Protein 7V8F (pdb70)

Structure (mmCIF, N/CA/C/O backbone):
data_7V8F
#
_entry.id   7V8F
#
_cell.length_a   30.097
_cell.length_b   108.412
_cell.length_c   37.156
_cell.angle_alpha   90.000
_cell.angle_beta   106.328
_cell.angle_gamma   90.000
#
_symmetry.space_group_name_H-M   'P 1 21 1'
#
loop_
_entity.id
_entity.type
_entity.pdbx_description
1 polymer 'E3 ubiquitin-protein ligase RNF31'
2 polymer 'Ubiquitin-conjugating enzyme E2 L3'
3 non-polymer 'ZINC ION'
4 water water
#
loop_
_atom_site.group_PDB
_atom_site.id
_atom_site.type_symbol
_atom_site.label_atom_id
_atom_site.label_alt_id
_atom_site.label_comp_id
_atom_site.label_asym_id
_atom_site.label_entity_id
_atom_site.label_seq_id
_atom_site.pdbx_PDB_ins_code
_atom_site.Cartn_x
_atom_site.Cartn_y
_atom_site.Cartn_z
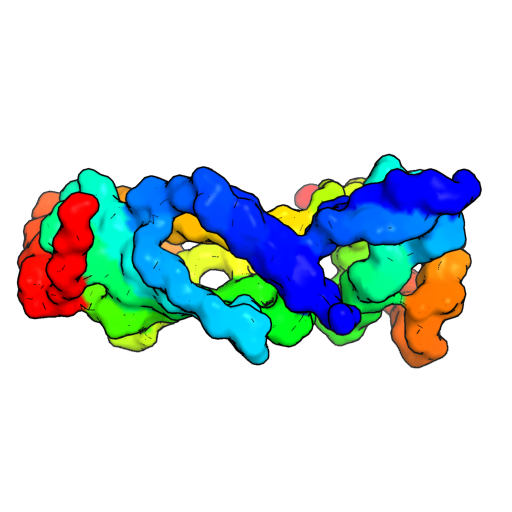_atom_site.occupancy
_atom_site.B_iso_or_equiv
_atom_site.auth_seq_id
_atom_site.auth_comp_id
_atom_site.auth_asym_id
_atom_site.auth_atom_id
_atom_site.pdbx_PDB_model_num
ATOM 1 N N . GLY A 1 3 ? 14.33263 54.12184 17.57173 1.000 43.15051 693 GLY B N 1
ATOM 2 C CA . GLY A 1 3 ? 15.36573 54.01284 18.58359 1.000 44.28247 693 GLY B CA 1
ATOM 3 C C . GLY A 1 3 ? 15.41622 52.66366 19.28592 1.000 35.10251 693 GLY B C 1
ATOM 4 O O . GLY A 1 3 ? 15.75185 51.65605 18.69145 1.000 35.87065 693 GLY B O 1
ATOM 5 N N . SER A 1 4 ? 15.08793 52.64501 20.57171 1.000 31.34058 694 SER B N 1
ATOM 6 C CA . SER A 1 4 ? 15.26494 51.44824 21.37671 1.000 32.99069 694 SER B CA 1
ATOM 7 C C . SER A 1 4 ? 13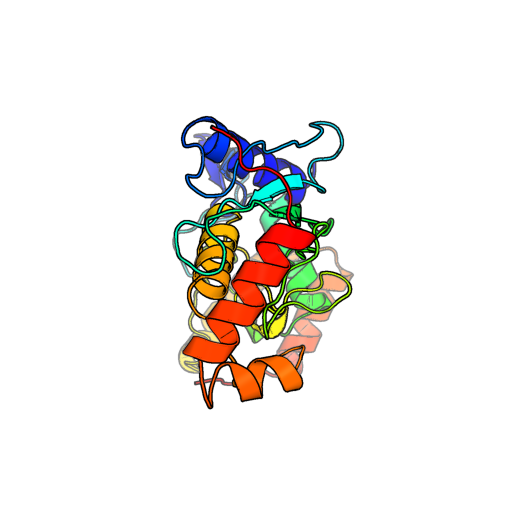.97952 50.66096 21.59444 1.000 32.15123 694 SER B C 1
ATOM 8 O O . SER A 1 4 ? 14.00466 49.66094 22.32650 1.000 27.44126 694 SER B O 1
ATOM 11 N N . GLU A 1 5 ? 12.86713 51.06155 20.97581 1.000 29.08683 695 GLU B N 1
ATOM 12 C CA . GLU A 1 5 ? 11.64579 50.27573 21.09793 1.000 27.76956 695 GLU B CA 1
ATOM 13 C C . GLU A 1 5 ? 11.82247 48.93629 20.38967 1.000 28.47252 695 GLU B C 1
ATOM 14 O O . GLU A 1 5 ? 12.50486 48.83593 19.37082 1.000 28.67935 695 GLU B O 1
ATOM 20 N N . PHE A 1 6 ? 11.20662 47.89980 20.94345 1.000 26.20562 696 PHE B N 1
ATOM 21 C CA . PHE A 1 6 ? 11.46253 46.55332 20.43902 1.000 24.43690 696 PHE B CA 1
ATOM 22 C C . PHE A 1 6 ? 10.68063 46.25937 19.16326 1.000 24.83814 696 PHE B C 1
ATOM 23 O O . PHE A 1 6 ? 9.55951 46.74429 18.96561 1.000 27.85421 696 PHE B O 1
ATOM 31 N N . GLN A 1 7 ? 11.28770 45.43275 18.30011 1.000 23.84128 697 GLN B N 1
ATOM 32 C CA . GLN A 1 7 ? 10.69816 45.04059 17.02379 1.000 22.94973 697 GLN B CA 1
ATOM 33 C C . GLN A 1 7 ? 10.92010 43.55248 16.76904 1.000 20.02405 697 GLN B C 1
ATOM 34 O O . GLN A 1 7 ? 12.04696 43.06335 16.88668 1.000 23.03351 697 GLN B O 1
ATOM 37 N N . GLU A 1 8 ? 9.84306 42.85534 16.37622 1.000 22.12359 698 GLU B N 1
ATOM 38 C CA . GLU A 1 8 ? 9.90418 41.41662 16.12926 1.000 20.88275 698 GLU B CA 1
ATOM 39 C C . GLU A 1 8 ? 10.66437 41.13323 14.83740 1.000 21.34852 698 GLU B C 1
ATOM 40 O O . GLU A 1 8 ? 10.43778 41.79521 13.81976 1.000 24.46287 698 GLU B O 1
ATOM 46 N N . CYS A 1 9 ? 11.59519 40.18554 14.89789 1.000 19.39439 699 CYS B N 1
ATOM 47 C CA . CYS A 1 9 ? 12.26138 39.70072 13.68896 1.000 18.81822 699 CYS B CA 1
ATOM 48 C C . CYS A 1 9 ? 11.27425 38.95156 12.79887 1.000 19.50984 699 CYS B C 1
ATOM 49 O O . CYS A 1 9 ? 10.58528 38.02970 13.25469 1.000 20.43422 699 CYS B O 1
ATOM 52 N N . ALA A 1 10 ? 11.23026 39.32745 11.51178 1.000 19.30038 700 ALA B N 1
ATOM 53 C CA . ALA A 1 10 ? 10.29825 38.72833 10.56689 1.000 18.65532 700 ALA B CA 1
ATOM 54 C C . ALA A 1 10 ? 10.62589 37.27338 10.27146 1.000 19.35099 700 ALA B C 1
ATOM 55 O O . ALA A 1 10 ? 9.74243 36.53001 9.82463 1.000 21.47757 700 ALA B O 1
ATOM 57 N N . VAL A 1 11 ? 11.85360 36.84958 10.53603 1.000 18.03711 701 VAL B N 1
ATOM 58 C CA . VAL A 1 11 ? 12.26021 35.46970 10.29696 1.000 18.58504 701 VAL B CA 1
ATOM 59 C C . VAL A 1 11 ? 11.99486 34.58025 11.50480 1.000 21.76885 701 VAL B C 1
ATOM 60 O O . VAL A 1 11 ? 11.29123 33.56679 11.40126 1.000 19.15226 701 VAL B O 1
ATOM 64 N N . CYS A 1 12 ? 12.58611 34.92154 12.65675 1.000 20.63197 702 CYS B N 1
ATOM 65 C CA . CYS A 1 12 ? 12.58479 33.98954 13.78051 1.000 18.16582 702 CYS B CA 1
ATOM 66 C C . CYS A 1 12 ? 11.52222 34.29873 14.82643 1.000 20.10562 702 CYS B C 1
ATOM 67 O O . CYS A 1 12 ? 11.26783 33.45672 15.688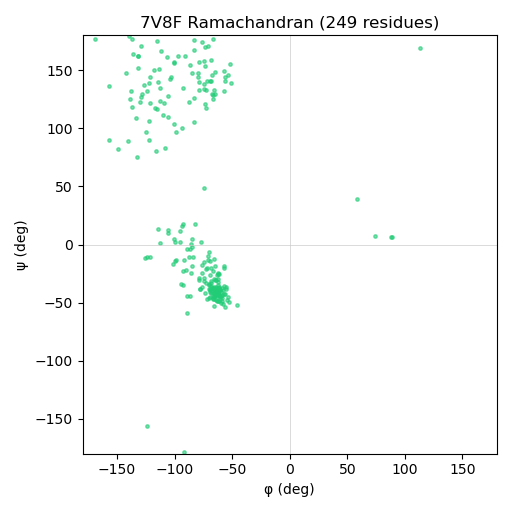35 1.000 23.10322 702 CYS B O 1
ATOM 70 N N . GLY A 1 13 ? 10.92262 35.47620 14.78988 1.000 19.11665 703 GLY B N 1
ATOM 71 C CA . GLY A 1 13 ? 9.82808 35.77150 15.69637 1.000 18.83074 703 GLY B CA 1
ATOM 72 C C . GLY A 1 13 ? 10.24522 36.33209 17.04058 1.000 20.94186 703 GLY B C 1
ATOM 73 O O . GLY A 1 13 ? 9.39169 36.45909 17.92547 1.000 26.87495 703 GLY B O 1
ATOM 74 N N . TRP A 1 14 ? 11.52570 36.63308 17.23149 1.000 21.36943 704 TRP B N 1
ATOM 75 C CA . TRP A 1 14 ? 12.02989 37.19422 18.47985 1.000 22.65636 704 TRP B CA 1
ATOM 76 C C . TRP A 1 14 ? 12.26624 38.68523 18.29875 1.000 21.93394 704 TRP B C 1
ATOM 77 O O . TRP A 1 14 ? 12.69734 39.12027 17.23065 1.000 22.54225 704 TRP B O 1
ATOM 88 N N . ALA A 1 15 ? 11.99976 39.46488 19.34994 1.000 20.02968 705 ALA B N 1
ATOM 89 C CA . ALA A 1 15 ? 12.07549 40.91710 19.26706 1.000 19.10476 705 ALA B CA 1
ATOM 90 C C . ALA A 1 15 ? 13.34433 41.42427 19.93439 1.000 28.56787 705 ALA B C 1
ATOM 91 O O . ALA A 1 15 ? 13.78356 40.89954 20.96716 1.000 23.10539 705 ALA B O 1
ATOM 93 N N . LEU A 1 16 ? 13.92792 42.44883 19.32657 1.000 22.24266 706 LEU B N 1
ATOM 94 C CA . LEU A 1 16 ? 15.10483 43.13679 19.82036 1.000 21.09796 706 LEU B CA 1
ATOM 95 C C . LEU A 1 16 ? 14.86541 44.62633 19.66706 1.000 27.01997 706 LEU B C 1
ATOM 96 O O . LEU A 1 16 ? 13.95696 45.04019 18.93715 1.000 25.11475 706 LEU B O 1
ATOM 101 N N . PRO A 1 17 ? 15.65435 45.45869 20.34917 1.000 28.01364 707 PRO B N 1
ATOM 102 C CA . PRO A 1 17 ? 15.55104 46.90351 20.11562 1.000 29.15701 707 PRO B CA 1
ATOM 103 C C . PRO A 1 17 ? 15.75722 47.22119 18.64553 1.000 26.24268 707 PRO B C 1
ATOM 104 O O . PRO A 1 17 ? 16.62390 46.65441 17.97808 1.000 27.03382 707 PRO B O 1
ATOM 108 N N . HIS A 1 18 ? 14.96753 48.17614 18.16331 1.000 28.65600 708 HIS B N 1
ATOM 109 C CA . HIS A 1 18 ? 14.91994 48.42266 16.73416 1.000 31.87861 708 HIS B CA 1
ATOM 110 C C . HIS A 1 18 ? 16.26939 48.90233 16.22855 1.000 30.16235 708 HIS B C 1
ATOM 111 O O . HIS A 1 18 ? 16.64242 48.61054 15.08409 1.000 32.02908 708 HIS B O 1
ATOM 118 N N . ASN A 1 19 ? 17.03729 49.60235 17.07431 1.000 28.59265 709 ASN B N 1
ATOM 119 C CA . ASN A 1 19 ? 18.35825 50.06873 16.68098 1.000 29.60198 709 ASN B CA 1
ATOM 120 C C . ASN A 1 19 ? 19.40901 48.97573 16.69672 1.000 37.18882 709 ASN B C 1
ATOM 121 O O . ASN A 1 19 ? 20.56970 49.26357 16.41377 1.000 39.29426 709 ASN B O 1
ATOM 126 N N . ARG A 1 20 ? 19.03232 47.73263 17.00411 1.000 31.17678 710 ARG B N 1
ATOM 127 C CA . ARG A 1 20 ? 19.89349 46.59046 16.76152 1.000 37.49282 710 ARG B CA 1
ATOM 128 C C . ARG A 1 20 ? 19.49534 45.81930 15.51162 1.000 36.40945 710 ARG B C 1
ATOM 129 O O . ARG A 1 20 ? 20.30924 45.05888 14.98134 1.000 43.31240 710 ARG B O 1
ATOM 131 N N . MET A 1 21 ? 18.28369 46.02454 15.01446 1.000 31.70805 711 MET B N 1
ATOM 132 C CA . MET A 1 21 ? 17.75528 45.25499 13.90414 1.000 30.65408 711 MET B CA 1
ATOM 133 C C . MET A 1 21 ? 18.21438 45.79923 12.55888 1.000 35.24547 711 MET B C 1
ATOM 134 O O . MET A 1 21 ? 18.75030 46.90467 12.43965 1.000 37.99269 711 MET B O 1
ATOM 139 N N . GLN A 1 22 ? 17.97345 44.98860 11.53543 1.000 27.72828 712 GLN B N 1
ATOM 140 C CA . GLN A 1 22 ? 18.31410 45.27595 10.14965 1.000 33.28906 712 GLN B CA 1
ATOM 141 C C . GLN A 1 22 ? 17.01819 45.51533 9.38618 1.000 32.82786 712 GLN B C 1
ATOM 142 O O . GLN A 1 22 ? 16.22228 44.58996 9.18910 1.000 31.74467 712 GLN B O 1
ATOM 148 N N . ALA A 1 23 ? 16.78769 46.74468 8.96060 1.000 35.17174 713 ALA B N 1
ATOM 149 C CA . ALA A 1 23 ? 15.65794 47.01401 8.08622 1.000 37.34140 713 ALA B CA 1
ATOM 150 C C . ALA A 1 23 ? 16.10452 46.79568 6.64478 1.000 36.82875 713 ALA B C 1
ATOM 151 O O . ALA A 1 23 ? 17.06870 47.41554 6.18548 1.000 40.34794 713 ALA B O 1
ATOM 153 N N . LEU A 1 24 ? 15.42768 45.90351 5.93747 1.000 33.00381 714 LEU B N 1
ATOM 154 C CA . LEU A 1 24 ? 15.74905 45.70262 4.53136 1.000 27.84007 714 LEU B CA 1
ATOM 155 C C . LEU A 1 24 ? 15.22721 46.88863 3.72750 1.000 41.13082 714 LEU B C 1
ATOM 156 O O . LEU A 1 24 ? 14.03298 47.18534 3.75971 1.000 37.53567 714 LEU B O 1
ATOM 158 N N . THR A 1 25 ? 16.11472 47.59207 3.02351 1.000 39.57651 715 THR B N 1
ATOM 159 C CA . THR A 1 25 ? 15.68869 48.82466 2.36589 1.000 41.50033 715 THR B CA 1
ATOM 160 C C . THR A 1 25 ? 14.61079 48.58035 1.30815 1.000 42.40906 715 THR B C 1
ATOM 161 O O . THR A 1 25 ? 13.77657 49.46374 1.06199 1.000 41.73298 715 THR B O 1
ATOM 165 N N . SER A 1 26 ? 14.55279 47.38017 0.73867 1.000 38.73403 716 SER B N 1
ATOM 166 C CA . SER A 1 26 ? 13.63856 47.08960 -0.35732 1.000 30.45510 716 SER B CA 1
ATOM 167 C C . SER A 1 26 ? 12.22478 46.68170 0.07495 1.000 38.93124 716 SER B C 1
ATOM 168 O O . SER A 1 26 ? 11.30918 46.72664 -0.75019 1.000 46.18304 716 SER B O 1
ATOM 171 N N . CYS A 1 27 ? 12.01274 46.26600 1.32291 1.000 32.20800 717 CYS B N 1
ATOM 172 C CA . CYS A 1 27 ? 10.69695 45.86401 1.81649 1.000 28.27795 717 CYS B CA 1
ATOM 173 C C . CYS A 1 27 ? 10.55604 46.41312 3.23173 1.000 23.52989 717 CYS B C 1
ATOM 174 O O . CYS A 1 27 ? 11.48362 47.01849 3.76682 1.000 27.68944 717 CYS B O 1
ATOM 177 N N . GLU A 1 28 ? 9.42348 46.17860 3.88366 1.000 26.41069 718 GLU B N 1
ATOM 178 C CA . GLU A 1 28 ? 9.29807 46.70491 5.23963 1.000 36.87856 718 GLU B CA 1
ATOM 179 C C . GLU A 1 28 ? 9.66737 45.69425 6.33401 1.000 39.98627 718 GLU B C 1
ATOM 180 O O . GLU A 1 28 ? 9.43263 45.97312 7.51399 1.000 37.80174 718 GLU B O 1
ATOM 186 N N . CYS A 1 29 ? 10.27933 44.55137 5.99048 1.000 27.32502 719 CYS B N 1
ATOM 187 C CA . CYS A 1 29 ? 10.60096 43.56327 7.01038 1.000 28.66732 719 CYS B CA 1
ATOM 188 C C . CYS A 1 29 ? 11.78750 43.99439 7.86951 1.000 29.03967 719 CYS B C 1
ATOM 189 O O . CYS A 1 29 ? 12.79859 44.48826 7.36665 1.000 27.03180 719 CYS B O 1
ATOM 192 N N . THR A 1 30 ? 11.67615 43.75969 9.17382 1.000 25.83428 720 THR B N 1
ATOM 193 C CA . THR A 1 30 ? 12.77651 43.96795 10.10672 1.000 28.17797 720 THR B CA 1
ATOM 194 C C . THR A 1 30 ? 13.34058 42.61554 10.50806 1.000 20.94535 720 THR B C 1
ATOM 195 O O . THR A 1 30 ? 12.58469 41.76023 10.97804 1.000 25.69571 720 THR B O 1
ATOM 199 N N . ILE A 1 31 ? 14.66380 42.45251 10.36862 1.000 22.07838 721 ILE B N 1
ATOM 200 C CA . ILE A 1 31 ? 15.35443 41.17604 10.57576 1.000 21.12625 721 ILE B CA 1
ATOM 201 C C . ILE A 1 31 ? 16.42898 41.32834 11.64224 1.000 24.69769 721 ILE B C 1
ATOM 202 O O . ILE A 1 31 ? 17.21566 42.27779 11.60831 1.000 23.58507 721 ILE B O 1
ATOM 207 N N . CYS A 1 32 ? 16.55371 40.33808 12.52833 1.000 19.36131 722 CYS B N 1
ATOM 208 C CA . CYS A 1 32 ? 17.57191 40.48496 13.55333 1.000 23.43715 722 CYS B CA 1
ATOM 209 C C . CYS A 1 32 ? 18.96219 40.24919 12.95305 1.000 23.11240 722 CYS B C 1
ATOM 210 O O . CYS A 1 32 ? 19.09734 39.61011 11.90521 1.000 20.28546 722 CYS B O 1
ATOM 213 N N . PRO A 1 33 ? 20.01955 40.76814 13.58970 1.000 25.25168 723 PRO B N 1
ATOM 214 C CA . PRO A 1 33 ? 21.34580 40.66881 12.95648 1.000 24.03530 723 PRO B CA 1
ATOM 215 C C . PRO A 1 33 ? 21.78245 39.24045 12.68679 1.000 23.02225 723 PRO B C 1
ATOM 216 O O . PRO A 1 33 ? 22.38955 38.96885 11.64016 1.000 24.73354 723 PRO B O 1
ATOM 220 N N . ASP A 1 34 ? 21.46814 38.30301 13.58691 1.000 24.78466 724 ASP B N 1
ATOM 221 C CA . ASP A 1 34 ? 21.89760 36.92395 13.38322 1.000 25.81089 724 ASP B CA 1
ATOM 222 C C . ASP A 1 34 ? 21.15538 36.28227 12.21625 1.000 23.04413 724 ASP B C 1
ATOM 223 O O . ASP A 1 34 ? 21.76710 35.62209 11.37025 1.000 22.32710 724 ASP B O 1
ATOM 228 N N . CYS A 1 35 ? 19.83480 36.47483 12.14685 1.000 21.39060 725 CYS B N 1
ATOM 229 C CA . CYS A 1 35 ? 19.07528 35.91973 11.02460 1.000 21.41103 725 CYS B CA 1
ATOM 230 C C . CYS A 1 35 ? 19.54827 36.52313 9.71167 1.000 19.24191 725 CYS B C 1
ATOM 231 O O . CYS A 1 35 ? 19.70824 35.81629 8.71097 1.000 21.26988 725 CYS B O 1
ATOM 234 N N . PHE A 1 36 ? 19.80482 37.83340 9.71245 1.000 19.44311 726 PHE B N 1
ATOM 235 C CA . PHE A 1 36 ? 20.30056 38.51200 8.52385 1.000 20.61368 726 PHE B CA 1
ATOM 236 C C . PHE A 1 36 ? 21.61070 37.90117 8.04788 1.000 21.66343 726 PHE B C 1
ATOM 237 O O . PHE A 1 36 ? 21.75815 37.54595 6.86761 1.000 21.13643 726 PHE B O 1
ATOM 245 N N . ARG A 1 37 ? 22.57207 37.76082 8.96032 1.000 20.80205 727 ARG B N 1
ATOM 246 C CA . ARG A 1 37 ? 23.88605 37.24744 8.57627 1.000 22.80608 727 ARG B CA 1
ATOM 247 C C . ARG A 1 37 ? 23.79629 35.80687 8.09255 1.000 20.60053 727 ARG B C 1
ATOM 248 O O . ARG A 1 37 ? 24.40259 35.44350 7.07618 1.000 22.85679 727 ARG B O 1
ATOM 256 N N . GLN A 1 38 ? 23.03054 34.96623 8.80158 1.000 19.81318 728 GLN B N 1
ATOM 257 C CA . GLN A 1 38 ? 22.91721 33.56947 8.38883 1.000 21.28328 728 GLN B CA 1
ATOM 258 C C . GLN A 1 38 ? 22.26387 33.43612 7.02051 1.000 19.36155 728 GLN B C 1
ATOM 259 O O . GLN A 1 38 ? 22.75303 32.69914 6.16349 1.000 20.85510 728 GLN B O 1
ATOM 265 N N . HIS A 1 39 ? 21.13028 34.11556 6.81507 1.000 19.40094 729 HIS B N 1
ATOM 266 C CA . HIS A 1 39 ? 20.42065 34.01108 5.54681 1.000 18.55516 729 HIS B CA 1
ATOM 267 C C . HIS A 1 39 ? 21.32790 34.37825 4.37814 1.000 19.16459 729 HIS B C 1
ATOM 268 O O . HIS A 1 39 ? 21.45088 33.62793 3.39993 1.000 18.45877 729 HIS B O 1
ATOM 275 N N . PHE A 1 40 ? 21.93816 35.56214 4.44251 1.000 20.04456 730 PHE B N 1
ATOM 276 C CA . PHE A 1 40 ? 22.67565 36.01574 3.27371 1.000 18.69698 730 PHE B CA 1
ATOM 277 C C . PHE A 1 40 ? 23.99349 35.26884 3.12001 1.000 20.73611 730 PHE B C 1
ATOM 278 O O . PHE A 1 40 ? 24.45596 35.07853 1.99211 1.000 21.31841 730 PHE B O 1
ATOM 286 N N . THR A 1 41 ? 24.58646 34.80457 4.21996 1.000 20.79902 731 THR B N 1
ATOM 287 C CA . THR A 1 41 ? 25.80031 33.99619 4.08881 1.000 20.57504 731 THR B CA 1
ATOM 288 C C . THR A 1 41 ? 25.49413 32.65932 3.42336 1.000 21.32799 731 THR B C 1
ATOM 289 O O . THR A 1 41 ? 26.18467 32.24666 2.48617 1.000 23.06487 731 THR B O 1
ATOM 293 N N . ILE A 1 42 ? 24.43267 31.97568 3.87312 1.000 19.99491 732 ILE B N 1
ATOM 294 C CA . ILE A 1 42 ? 24.06179 30.70164 3.27154 1.000 22.53858 732 ILE B CA 1
ATOM 295 C C . ILE A 1 42 ? 23.65478 30.87991 1.81686 1.000 22.64566 732 ILE B C 1
ATOM 296 O O . ILE A 1 42 ? 23.99556 30.05845 0.96563 1.000 26.23931 732 ILE B O 1
ATOM 301 N N . ALA A 1 43 ? 22.90579 31.94165 1.50072 1.000 21.32687 733 ALA B N 1
ATOM 302 C CA . ALA A 1 43 ? 22.55527 32.18072 0.10594 1.000 24.13043 733 ALA B CA 1
ATOM 303 C C . ALA A 1 43 ? 23.80835 32.34824 -0.74151 1.000 23.10528 733 ALA B C 1
ATOM 304 O O . ALA A 1 43 ? 23.88461 31.82748 -1.86380 1.000 26.07025 733 ALA B O 1
ATOM 306 N N . LEU A 1 44 ? 24.81228 33.06566 -0.21870 1.000 21.39298 734 LEU B N 1
ATOM 307 C CA . LEU A 1 44 ? 26.02020 33.29425 -1.01330 1.000 25.57702 734 LEU B CA 1
ATOM 308 C C . LEU A 1 44 ? 26.81227 32.01034 -1.18984 1.000 30.55928 734 LEU B C 1
ATOM 309 O O . LEU A 1 44 ? 27.34957 31.74709 -2.27109 1.000 31.44435 734 LEU B O 1
ATOM 314 N N . LYS A 1 45 ? 26.91286 31.21040 -0.14059 1.000 27.81492 735 LYS B N 1
ATOM 315 C CA . LYS A 1 45 ? 27.80262 30.06061 -0.19635 1.000 28.09563 735 LYS B CA 1
ATOM 316 C C . LYS A 1 45 ? 27.14471 28.84325 -0.80932 1.000 35.09848 735 LYS B C 1
ATOM 317 O O . LYS A 1 45 ? 27.84847 27.99336 -1.36656 1.000 34.64377 735 LYS B O 1
ATOM 323 N N . GLU A 1 46 ? 25.81811 28.75183 -0.76002 1.000 32.21627 736 GLU B N 1
ATOM 324 C CA . GLU A 1 46 ? 25.12739 27.55046 -1.19742 1.000 30.69346 736 GLU B CA 1
ATOM 325 C C . GLU A 1 46 ? 24.05095 27.78958 -2.23807 1.000 31.96646 736 GLU B C 1
ATOM 326 O O . GLU A 1 46 ? 23.54398 26.81025 -2.79815 1.000 33.02543 736 GLU B O 1
ATOM 332 N N . LYS A 1 47 ? 23.66050 29.03938 -2.49681 1.000 31.00528 737 LYS B N 1
ATOM 333 C CA . LYS A 1 47 ? 22.59041 29.29379 -3.45078 1.000 25.66838 737 LYS B CA 1
ATOM 334 C C . LYS A 1 47 ? 23.11477 30.23281 -4.52937 1.000 30.58879 737 LYS B C 1
ATOM 335 O O . LYS A 1 47 ? 24.32779 30.28384 -4.76233 1.000 30.20888 737 LYS B O 1
ATOM 341 N N . HIS A 1 48 ? 22.22432 30.95799 -5.19893 1.000 29.60059 738 HIS B N 1
ATOM 342 C CA . HIS A 1 48 ? 22.54826 31.85519 -6.29887 1.000 26.57694 738 HIS B CA 1
ATOM 343 C C . HIS A 1 48 ? 22.32273 33.30362 -5.87750 1.000 25.03885 738 HIS B C 1
ATOM 344 O O . HIS A 1 48 ? 21.68703 33.58034 -4.86477 1.000 26.17119 738 HIS B O 1
ATOM 351 N N . ILE A 1 49 ? 22.83739 34.25069 -6.66942 1.000 22.49686 739 ILE B N 1
ATOM 352 C CA . ILE A 1 49 ? 22.70609 35.63929 -6.22774 1.000 24.82365 739 ILE B CA 1
ATOM 353 C C . ILE A 1 49 ? 21.25053 36.10393 -6.34862 1.000 24.53803 739 ILE B C 1
ATOM 354 O O . ILE A 1 49 ? 20.84034 37.04664 -5.65611 1.000 24.16093 739 ILE B O 1
ATOM 359 N N . THR A 1 50 ? 20.43908 35.42315 -7.17082 1.000 27.71409 740 THR B N 1
ATOM 360 C CA . THR A 1 50 ? 18.98273 35.62904 -7.20392 1.000 35.40622 740 THR B CA 1
ATOM 361 C C . THR A 1 50 ? 18.28952 35.20278 -5.91565 1.000 28.80224 740 THR B C 1
ATOM 362 O O . THR A 1 50 ? 17.11012 35.51366 -5.73057 1.000 29.89349 740 THR B O 1
ATOM 366 N N . ASP A 1 51 ? 18.96984 34.48235 -5.04463 1.000 24.35484 741 ASP B N 1
ATOM 367 C CA . ASP A 1 51 ? 18.40444 34.12226 -3.74744 1.000 23.27270 741 ASP B CA 1
ATOM 368 C C . ASP A 1 51 ? 18.68421 35.16621 -2.67722 1.000 24.64266 741 ASP B C 1
ATOM 369 O O . ASP A 1 51 ? 18.18424 35.03776 -1.55139 1.000 23.50494 741 ASP B O 1
ATOM 374 N N . MET A 1 52 ? 19.45516 36.20993 -3.01034 1.000 23.08330 742 MET B N 1
ATOM 375 C CA . MET A 1 52 ? 19.80370 37.32483 -2.13122 1.000 22.13281 742 MET B CA 1
ATOM 376 C C . MET A 1 52 ? 18.62754 38.28146 -1.93959 1.000 20.83092 742 MET B C 1
ATOM 377 O O . MET A 1 52 ? 18.78574 39.48292 -2.10388 1.000 21.64945 742 MET B O 1
ATOM 382 N N . VAL A 1 53 ? 17.44785 37.74995 -1.62381 1.000 18.56678 743 VAL B N 1
ATOM 383 C CA . VAL A 1 53 ? 16.23133 38.52522 -1.40873 1.000 17.94079 743 VAL B CA 1
ATOM 384 C C . VAL A 1 53 ? 15.81400 38.35348 0.04091 1.000 19.25593 743 VAL B C 1
ATOM 385 O O . VAL A 1 53 ? 16.43192 37.59366 0.79319 1.000 19.88544 743 VAL B O 1
ATOM 389 N N . CYS A 1 54 ? 14.77925 39.07719 0.44225 1.000 18.29644 744 CYS B N 1
ATOM 390 C CA . CYS A 1 54 ? 14.31714 39.00246 1.82660 1.000 20.21411 744 CYS B CA 1
ATOM 391 C C . CYS A 1 54 ? 13.96733 37.56644 2.21981 1.000 20.07974 744 CYS B C 1
ATOM 392 O O . CYS A 1 54 ? 13.18360 36.90972 1.52055 1.000 18.59113 744 CYS B O 1
ATOM 395 N N . PRO A 1 55 ? 14.44309 37.08587 3.37223 1.000 17.85887 745 PRO B N 1
ATOM 396 C CA . PRO A 1 55 ? 14.07109 35.73474 3.83068 1.000 19.33142 745 PRO B CA 1
ATOM 397 C C . PRO A 1 55 ? 12.63562 35.63254 4.31637 1.000 19.63149 745 PRO B C 1
ATOM 398 O O . PRO A 1 55 ? 12.08816 34.51552 4.34431 1.000 20.41878 745 PRO B O 1
ATOM 402 N N . ALA A 1 56 ? 12.01293 36.74159 4.68653 1.000 19.26038 746 ALA B N 1
ATOM 403 C CA . ALA A 1 56 ? 10.64351 36.69558 5.17819 1.000 20.95099 746 ALA B CA 1
ATOM 404 C C . ALA A 1 56 ? 9.60874 36.91088 4.08380 1.000 21.80109 746 ALA B C 1
ATOM 405 O O . ALA A 1 56 ? 8.52650 36.33174 4.15572 1.000 22.23867 746 ALA B O 1
ATOM 407 N N . CYS A 1 57 ? 9.86701 37.75613 3.07584 1.000 20.45890 747 CYS B N 1
ATOM 408 C CA . CYS A 1 57 ? 8.83620 38.00307 2.07633 1.000 22.00206 747 CYS B CA 1
ATOM 409 C C . CYS A 1 57 ? 9.26217 37.64892 0.66306 1.000 24.80796 747 CYS B C 1
ATOM 410 O O . CYS A 1 57 ? 8.40928 37.63671 -0.23469 1.000 26.98670 747 CYS B O 1
ATOM 413 N N . GLY A 1 58 ? 10.54737 37.36680 0.43965 1.000 23.15183 748 GLY B N 1
ATOM 414 C CA . GLY A 1 58 ? 11.03044 37.02155 -0.87938 1.000 24.15126 748 GLY B CA 1
ATOM 415 C C . GLY A 1 58 ? 11.14333 38.17128 -1.85183 1.000 26.60145 748 GLY B C 1
ATOM 416 O O . GLY A 1 58 ? 11.42395 37.93892 -3.02664 1.000 27.31566 748 GLY B O 1
ATOM 417 N N . ARG A 1 59 ? 10.95366 39.40514 -1.43030 1.000 23.70687 749 ARG B N 1
ATOM 418 C CA . ARG A 1 59 ? 11.14741 40.50827 -2.36061 1.000 23.98391 749 ARG B CA 1
ATOM 419 C C . ARG A 1 59 ? 12.54623 41.11233 -2.20281 1.000 25.59577 749 ARG B C 1
ATOM 420 O O . ARG A 1 59 ? 13.22855 40.88855 -1.20298 1.000 23.48869 749 ARG B O 1
ATOM 428 N N . PRO A 1 60 ? 13.03399 41.88006 -3.20605 1.000 27.17568 750 PRO B N 1
ATOM 429 C CA . PRO A 1 60 ? 12.36171 42.31418 -4.43375 1.000 31.75486 750 PRO B CA 1
ATOM 430 C C . PRO A 1 60 ? 12.23229 41.24057 -5.49615 1.000 31.38177 750 PRO B C 1
ATOM 431 O O . PRO A 1 60 ? 12.75679 40.14207 -5.35641 1.000 28.47649 750 PRO B O 1
ATOM 435 N N . ASP A 1 61 ? 11.52079 41.59296 -6.56506 1.000 42.96527 751 ASP B N 1
ATOM 436 C CA . ASP A 1 61 ? 11.46577 40.77114 -7.76912 1.000 37.53066 751 ASP B CA 1
ATOM 437 C C . ASP A 1 61 ? 12.69060 41.10037 -8.60875 1.000 37.85958 751 ASP B C 1
ATOM 438 O O . ASP A 1 61 ? 12.77342 42.17100 -9.22725 1.000 38.68326 751 ASP B O 1
ATOM 441 N N . LEU A 1 62 ? 13.65196 40.20082 -8.61357 1.000 30.44201 752 LEU B N 1
ATOM 442 C CA . LEU A 1 62 ? 14.85678 40.43430 -9.39087 1.000 26.25555 752 LEU B CA 1
ATOM 443 C C . LEU A 1 62 ? 14.69026 40.06328 -10.85725 1.000 31.63570 752 LEU B C 1
ATOM 444 O O . LEU A 1 62 ? 15.68999 39.90282 -11.55546 1.000 31.73573 752 LEU B O 1
ATOM 449 N N . THR A 1 63 ? 13.46456 39.93768 -11.34945 1.000 33.02703 753 THR B N 1
ATOM 450 C CA . THR A 1 63 ? 13.22644 39.75855 -12.77406 1.000 34.62150 753 THR B CA 1
ATOM 451 C C . THR A 1 63 ? 13.14093 41.08736 -13.52727 1.000 33.00735 753 THR B C 1
ATOM 452 O O . THR A 1 63 ? 13.01144 41.08863 -14.75473 1.000 35.25116 753 THR B O 1
ATOM 456 N N . ASP A 1 64 ? 13.21252 42.21851 -12.83006 1.000 38.41185 754 ASP B N 1
ATOM 457 C CA . ASP A 1 64 ? 13.18915 43.54036 -13.45323 1.000 34.57420 754 ASP B CA 1
ATOM 458 C C . ASP A 1 64 ? 14.60000 44.12561 -13.41229 1.000 36.58037 754 ASP B C 1
ATOM 459 O O . ASP A 1 64 ? 15.09741 44.49847 -12.34413 1.000 36.01835 754 ASP B O 1
ATOM 464 N N . ASP A 1 65 ? 15.22983 44.21508 -14.58165 1.000 34.84157 755 ASP B N 1
ATOM 465 C CA . ASP A 1 65 ? 16.63331 44.60622 -14.64763 1.000 39.56240 755 ASP B CA 1
ATOM 466 C C . ASP A 1 65 ? 16.85144 46.02496 -14.13939 1.000 38.25392 755 ASP B C 1
ATOM 467 O O . ASP A 1 65 ? 17.94823 46.35272 -13.67121 1.000 33.61201 755 ASP B O 1
ATOM 472 N N . THR A 1 66 ? 15.82287 46.87216 -14.21705 1.000 41.89825 756 THR B N 1
ATOM 473 C CA . THR A 1 66 ? 15.91443 48.25026 -13.75558 1.000 35.34881 756 THR B CA 1
ATOM 474 C C . THR A 1 66 ? 15.98124 48.35924 -12.24035 1.000 38.65764 756 THR B C 1
ATOM 475 O O . THR A 1 66 ? 16.28722 49.44138 -11.72889 1.000 39.50606 756 THR B O 1
ATOM 479 N N . GLN A 1 67 ? 15.68771 47.28094 -11.51701 1.000 34.31962 757 GLN B N 1
ATOM 480 C CA . GLN A 1 67 ? 15.74337 47.26118 -10.06461 1.000 35.20506 757 GLN B CA 1
ATOM 481 C C . GLN A 1 67 ? 17.09629 46.81598 -9.52457 1.000 30.15479 757 GLN B C 1
ATOM 482 O O . GLN A 1 67 ? 17.36036 47.00709 -8.33214 1.000 28.52850 757 GLN B O 1
ATOM 485 N N . LEU A 1 68 ? 17.95827 46.24309 -10.36440 1.000 25.19621 758 LEU B N 1
ATOM 486 C CA . LEU A 1 68 ? 19.12288 45.52760 -9.85052 1.000 25.26970 758 LEU B CA 1
ATOM 487 C C . LEU A 1 68 ? 20.15873 46.46893 -9.24573 1.000 24.84003 758 LEU B C 1
ATOM 488 O O . LEU A 1 68 ? 20.68672 46.19755 -8.16008 1.000 21.71592 758 LEU B O 1
ATOM 493 N N . LEU A 1 69 ? 20.48793 47.57038 -9.93223 1.000 22.71681 759 LEU B N 1
ATOM 494 C CA . LEU A 1 69 ? 21.54848 48.43914 -9.42239 1.000 20.79049 759 LEU B CA 1
ATOM 495 C C . LEU A 1 69 ? 21.15310 49.04355 -8.08054 1.000 22.18377 759 LEU B C 1
ATOM 496 O O . LEU A 1 69 ? 21.92755 49.00455 -7.11444 1.000 20.19406 759 LEU B O 1
ATOM 501 N N . SER A 1 70 ? 19.93483 49.58845 -8.00132 1.000 23.96260 760 SER B N 1
ATOM 502 C CA . SER A 1 70 ? 19.45405 50.14427 -6.73921 1.000 20.57046 760 SER B CA 1
ATOM 503 C C . SER A 1 70 ? 19.44734 49.09966 -5.63878 1.000 20.28313 760 SER B C 1
ATOM 504 O O . SER A 1 70 ? 19.89654 49.36717 -4.51800 1.000 23.35552 760 SER B O 1
ATOM 507 N N . TYR A 1 71 ? 18.93474 47.90337 -5.93106 1.000 21.89105 761 TYR B N 1
ATOM 508 C CA . TYR A 1 71 ? 18.81659 46.88895 -4.88534 1.000 19.38150 761 TYR B CA 1
ATOM 509 C C . TYR A 1 71 ? 20.18524 46.43647 -4.39102 1.000 19.02601 761 TYR B C 1
ATOM 510 O O . TYR A 1 71 ? 20.45789 46.46088 -3.18975 1.000 21.73110 761 TYR B O 1
ATOM 519 N N . PHE A 1 72 ? 21.06259 46.03061 -5.30913 1.000 18.76426 762 PHE B N 1
ATOM 520 C CA . PHE A 1 72 ? 22.31883 45.42234 -4.87984 1.000 17.12847 762 PHE B CA 1
ATOM 521 C C . PHE A 1 72 ? 23.29794 46.44978 -4.33169 1.000 19.47476 762 PHE B C 1
ATOM 522 O O . PHE A 1 72 ? 24.07363 46.12556 -3.43416 1.000 20.66256 762 PHE B O 1
ATOM 530 N N . SER A 1 73 ? 23.27836 47.68758 -4.83542 1.000 20.41863 763 SER B N 1
ATOM 531 C CA . SER A 1 73 ? 24.18186 48.68825 -4.27644 1.000 22.55930 763 SER B CA 1
ATOM 532 C C . SER A 1 73 ? 23.77174 49.08375 -2.86123 1.000 20.04170 763 SER B C 1
ATOM 533 O O . SER A 1 73 ? 24.63818 49.36811 -2.02917 1.000 24.63819 763 SER B O 1
ATOM 536 N N . THR A 1 74 ? 22.47122 49.10583 -2.57135 1.000 20.51486 764 THR B N 1
ATOM 537 C CA . THR A 1 74 ? 22.03467 49.35258 -1.19972 1.000 22.34124 764 THR B CA 1
ATOM 538 C C . THR A 1 74 ? 22.28339 48.13110 -0.32034 1.000 23.66801 764 THR B C 1
ATOM 539 O O . THR A 1 74 ? 22.73643 48.26239 0.82608 1.000 25.36906 764 THR B O 1
ATOM 543 N N . LEU A 1 75 ? 22.00227 46.93461 -0.83357 1.000 23.57162 765 LEU B N 1
ATOM 544 C CA . LEU A 1 75 ? 22.26874 45.73683 -0.03674 1.000 22.70848 765 LEU B CA 1
ATOM 545 C C . LEU A 1 75 ? 23.75622 45.60532 0.27302 1.000 23.09475 765 LEU B C 1
ATOM 546 O O . LEU A 1 75 ? 24.13874 4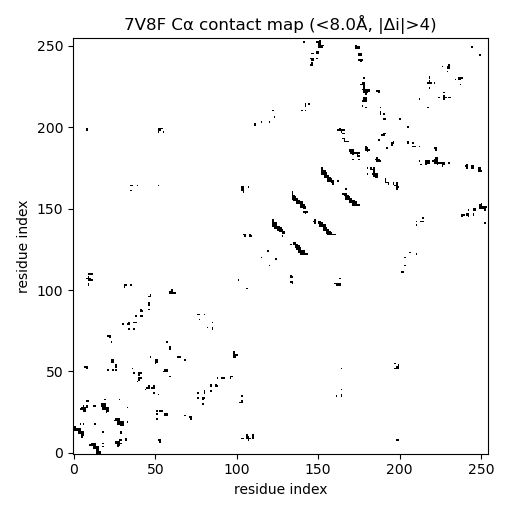5.13785 1.35560 1.000 21.73842 765 LEU B O 1
ATOM 551 N N . ASP A 1 76 ? 24.60377 46.02041 -0.66922 1.000 19.82901 766 ASP B N 1
ATOM 552 C CA . ASP A 1 76 ? 26.05263 45.99210 -0.49152 1.000 20.89547 766 ASP B CA 1
ATOM 553 C C . ASP A 1 76 ? 26.45386 46.54870 0.86636 1.000 23.36976 766 ASP B C 1
ATOM 554 O O . ASP A 1 76 ? 27.19794 45.91664 1.62204 1.000 22.68882 766 ASP B O 1
ATOM 559 N N . ILE A 1 77 ? 25.97726 47.74755 1.19099 1.000 24.38259 767 ILE B N 1
ATOM 560 C CA . ILE A 1 77 ? 26.44119 48.39478 2.41046 1.000 23.27631 767 ILE B CA 1
ATOM 561 C C . ILE A 1 77 ? 26.02064 47.59515 3.64200 1.000 23.22724 767 ILE B C 1
ATOM 562 O O . ILE A 1 77 ? 26.81735 47.40435 4.57261 1.000 27.61481 767 ILE B O 1
ATOM 567 N N . GLN A 1 78 ? 24.79810 47.03774 3.63152 1.000 22.87940 768 GLN B N 1
ATOM 568 C CA . GLN A 1 78 ? 24.34582 46.22474 4.75955 1.000 25.54864 768 GLN B CA 1
ATOM 569 C C . GLN A 1 78 ? 25.16790 44.95426 4.88275 1.000 24.99143 768 GLN B C 1
ATOM 570 O O . GLN A 1 78 ? 25.46872 44.50299 5.99469 1.000 26.69617 768 GLN B O 1
ATOM 576 N N . LEU A 1 79 ? 25.52525 44.35185 3.75051 1.000 21.76825 769 LEU B N 1
ATOM 577 C CA . LEU A 1 79 ? 26.28391 43.11127 3.79831 1.000 21.67844 769 LEU B CA 1
ATOM 578 C C . LEU A 1 79 ? 27.70323 43.35061 4.29365 1.000 23.49032 769 LEU B C 1
ATOM 579 O O . LEU A 1 79 ? 28.28157 42.49138 4.96112 1.000 22.95296 769 LEU B O 1
ATOM 584 N N . ARG A 1 80 ? 28.30729 44.49099 3.94941 1.000 21.76724 770 ARG B N 1
ATOM 585 C CA . ARG A 1 80 ? 29.67168 44.72736 4.40883 1.000 22.41712 770 ARG B CA 1
ATOM 586 C C . ARG A 1 80 ? 29.75083 44.76269 5.93168 1.000 24.26256 770 ARG B C 1
ATOM 587 O O . ARG A 1 80 ? 30.69899 44.23343 6.52290 1.000 24.38066 770 ARG B O 1
ATOM 595 N N . GLU A 1 81 ? 28.74661 45.33566 6.58439 1.000 26.85175 771 GLU B N 1
ATOM 596 C CA . GLU A 1 81 ? 28.77762 45.40507 8.03990 1.000 28.92186 771 GLU B CA 1
ATOM 597 C C . GLU A 1 81 ? 28.39121 44.08007 8.67376 1.000 28.51721 771 GLU B C 1
ATOM 598 O O . GLU A 1 81 ? 28.89317 43.73782 9.74910 1.000 32.92504 771 GLU B O 1
ATOM 601 N N . SER A 1 82 ? 27.56866 43.29472 7.99074 1.000 24.82809 772 SER B N 1
ATOM 602 C CA . SER A 1 82 ? 26.98791 42.09296 8.56767 1.000 24.40750 772 SER B CA 1
ATOM 603 C C . SER A 1 82 ? 27.86240 40.86122 8.34892 1.000 24.26817 772 SER B C 1
ATOM 604 O O . SER A 1 82 ? 28.04217 40.05095 9.26636 1.000 28.85748 772 SER B O 1
ATOM 607 N N . LEU A 1 83 ? 28.38661 40.68500 7.14116 1.000 23.17399 773 LEU B N 1
ATOM 608 C CA . LEU A 1 83 ? 29.00027 39.42414 6.77294 1.000 21.35028 773 LEU B CA 1
ATOM 609 C C . LEU A 1 83 ? 30.46429 39.37529 7.18129 1.000 20.90555 773 LEU B C 1
ATOM 610 O O . LEU A 1 83 ? 31.14447 40.40080 7.31862 1.000 22.14184 773 LEU B O 1
ATOM 615 N N . GLU A 1 84 ? 30.92930 38.15108 7.37550 1.000 20.37163 774 GLU B N 1
ATOM 616 C CA . GLU A 1 84 ? 32.35029 37.88257 7.45238 1.000 22.26209 774 GLU B CA 1
ATOM 617 C C . GLU A 1 84 ? 33.01764 38.36822 6.17116 1.000 19.27247 774 GLU B C 1
ATOM 618 O O . GLU A 1 84 ? 32.39587 38.36510 5.09882 1.000 19.75241 774 GLU B O 1
ATOM 624 N N . PRO A 1 85 ? 34.27721 38.80235 6.26175 1.000 22.80417 775 PRO B N 1
ATOM 625 C CA . PRO A 1 85 ? 34.95587 39.35546 5.07575 1.000 21.48202 775 PRO B CA 1
ATOM 626 C C . PRO A 1 85 ? 34.97169 38.42423 3.87910 1.000 20.80469 775 PRO B C 1
ATOM 627 O O . PRO A 1 85 ? 34.87005 38.90016 2.74035 1.000 20.41493 775 PRO B O 1
ATOM 631 N N . ASP A 1 86 ? 35.14777 37.11587 4.08689 1.000 21.04566 776 ASP B N 1
ATOM 632 C CA . ASP A 1 86 ? 35.18458 36.22117 2.93657 1.000 20.73675 776 ASP B CA 1
ATOM 633 C C . ASP A 1 86 ? 33.83306 36.16171 2.23318 1.000 20.32197 776 ASP B C 1
ATOM 634 O O . ASP A 1 86 ? 33.78119 36.10542 0.99668 1.000 21.25788 776 ASP B O 1
ATOM 639 N N . ALA A 1 87 ? 32.73548 36.20212 2.99692 1.000 21.75399 777 ALA B N 1
ATOM 640 C CA . ALA A 1 87 ? 31.40912 36.16911 2.38526 1.000 21.31592 777 ALA B CA 1
ATOM 641 C C . ALA A 1 87 ? 31.11368 37.46429 1.62350 1.000 19.48945 777 ALA B C 1
ATOM 642 O O . ALA A 1 87 ? 30.52555 37.41819 0.53648 1.000 19.94038 777 ALA B O 1
ATOM 644 N N . TYR A 1 88 ? 31.52928 38.61418 2.15991 1.000 19.70471 778 TYR B N 1
ATOM 645 C CA . TYR A 1 88 ? 31.33476 39.87353 1.44754 1.000 21.45042 778 TYR B CA 1
ATOM 646 C C . TYR A 1 88 ? 32.12401 39.87662 0.14176 1.000 20.14030 778 TYR B C 1
ATOM 647 O O . TYR A 1 88 ? 31.62607 40.32257 -0.90071 1.000 18.66938 778 TYR B O 1
ATOM 656 N N . ALA A 1 89 ? 33.34102 39.33500 0.16286 1.000 19.28522 779 ALA B N 1
ATOM 657 C CA . ALA A 1 89 ? 34.10504 39.23532 -1.07948 1.000 23.70030 779 ALA B CA 1
ATOM 658 C C . ALA A 1 89 ? 33.42053 38.31279 -2.07986 1.000 21.42607 779 ALA B C 1
ATOM 659 O O . ALA A 1 89 ? 33.46002 38.56213 -3.29264 1.000 22.47868 779 ALA B O 1
ATOM 661 N N . LEU A 1 90 ? 32.80370 37.22897 -1.58966 1.000 21.76530 780 LEU B N 1
ATOM 662 C CA . LEU A 1 90 ? 32.05258 36.32383 -2.45735 1.000 25.02204 780 LEU B CA 1
ATOM 663 C C . LEU A 1 90 ? 30.85652 37.02646 -3.08960 1.000 21.94635 780 LEU B C 1
ATOM 664 O O . LEU A 1 90 ? 30.55498 36.81996 -4.27214 1.000 22.14082 780 LEU B O 1
ATOM 669 N N . PHE A 1 91 ? 30.18264 37.88295 -2.32434 1.000 20.19490 781 PHE B N 1
ATOM 670 C CA . PHE A 1 91 ? 29.11708 38.69902 -2.88805 1.000 20.93996 781 PHE B CA 1
ATOM 671 C C . PHE A 1 91 ? 29.60284 39.45943 -4.11003 1.000 21.04264 781 PHE B C 1
ATOM 672 O O . PHE A 1 91 ? 28.96007 39.44444 -5.16065 1.000 21.16983 781 PHE B O 1
ATOM 680 N N . HIS A 1 92 ? 30.74994 40.13101 -3.99107 1.000 21.00666 782 HIS B N 1
ATOM 681 C CA . HIS A 1 92 ? 31.22993 40.92962 -5.10899 1.000 21.77570 782 HIS B CA 1
ATOM 682 C C . HIS A 1 92 ? 31.64321 40.03660 -6.26878 1.000 20.79191 782 HIS B C 1
ATOM 683 O O . HIS A 1 92 ? 31.41942 40.38150 -7.43117 1.000 25.41493 782 HIS B O 1
ATOM 690 N N . LYS A 1 93 ? 32.21417 38.87413 -5.97876 1.000 23.24959 783 LYS B N 1
ATOM 691 C CA . LYS A 1 93 ? 32.56899 37.96787 -7.06590 1.000 25.64287 783 LYS B CA 1
ATOM 692 C C . LYS A 1 93 ? 31.32604 37.51660 -7.82636 1.000 22.42348 783 LYS B C 1
ATOM 693 O O . LYS A 1 93 ? 31.29908 37.54707 -9.06471 1.000 26.66645 783 LYS B O 1
ATOM 699 N N . LYS A 1 94 ? 30.29248 37.07425 -7.10120 1.000 23.28367 784 LYS B N 1
ATOM 700 C CA . LYS A 1 94 ? 29.05122 36.66442 -7.75297 1.000 22.14364 784 LYS B CA 1
ATOM 701 C C . LYS A 1 94 ? 28.39675 37.82515 -8.49483 1.000 27.71908 784 LYS B C 1
ATOM 702 O O . LYS A 1 94 ? 27.92040 37.65665 -9.62421 1.000 27.63122 784 LYS B O 1
ATOM 708 N N . LEU A 1 95 ? 28.36723 39.01716 -7.88940 1.000 24.54613 785 LEU B N 1
ATOM 709 C CA . LEU A 1 95 ? 27.75799 40.14733 -8.58394 1.000 26.28721 785 LEU B CA 1
ATOM 710 C C . LEU A 1 95 ? 28.49316 40.44611 -9.88431 1.000 25.89553 785 LEU B C 1
ATOM 711 O O . LEU A 1 95 ? 27.86316 40.73160 -10.90717 1.000 29.20886 785 LEU B O 1
ATOM 716 N N . THR A 1 96 ? 29.82560 40.34589 -9.87082 1.000 27.90534 786 THR B N 1
ATOM 717 C CA . THR A 1 96 ? 30.61714 40.58050 -11.07066 1.000 28.26689 786 THR B CA 1
ATOM 718 C C . THR A 1 96 ? 30.33870 39.53154 -12.14275 1.000 29.27118 786 THR B C 1
ATOM 719 O O . THR A 1 96 ? 30.44308 39.82312 -13.33751 1.000 31.04364 786 THR B O 1
ATOM 723 N N . GLU A 1 97 ? 29.97347 38.32121 -11.73914 1.000 25.12261 787 GLU B N 1
ATOM 724 C CA . GLU A 1 97 ? 29.63831 37.27400 -12.70198 1.000 29.59078 787 GLU B CA 1
ATOM 725 C C . GLU A 1 97 ? 28.25880 37.45349 -13.34084 1.000 27.90387 787 GLU B C 1
ATOM 726 O O . GLU A 1 97 ? 27.98380 36.79916 -14.35662 1.000 33.32769 787 GLU B O 1
ATOM 732 N N . GLY A 1 98 ? 27.37976 38.26106 -12.75589 1.000 25.91375 788 GLY B N 1
ATOM 733 C CA . GLY A 1 98 ? 26.10270 38.60812 -13.35471 1.000 24.85378 788 GLY B CA 1
ATOM 734 C C . GLY A 1 98 ? 24.90901 38.04760 -12.58969 1.000 25.98016 788 GLY B C 1
ATOM 735 O O . GLY A 1 98 ? 25.02914 37.19518 -11.71394 1.000 26.02078 788 GLY B O 1
ATOM 736 N N . VAL A 1 99 ? 23.72808 38.53683 -12.96957 1.000 21.65252 789 VAL B N 1
ATOM 737 C CA . VAL A 1 99 ? 22.46013 38.17735 -12.33389 1.000 24.36955 789 VAL B CA 1
ATOM 738 C C . VAL A 1 99 ? 21.58663 37.43280 -13.33742 1.000 25.08988 789 VAL B C 1
ATOM 739 O O . VAL A 1 99 ? 21.12300 38.01928 -14.32458 1.000 21.59754 789 VAL B O 1
ATOM 743 N N . LEU A 1 100 ? 21.28076 36.16574 -13.04678 1.000 22.26198 790 LEU B N 1
ATOM 744 C CA . LEU A 1 100 ? 20.42200 35.39923 -13.94220 1.000 22.18538 790 LEU B CA 1
ATOM 745 C C . LEU A 1 100 ? 19.01963 35.97816 -13.93218 1.000 25.04270 790 LEU B C 1
ATOM 746 O O . LEU A 1 100 ? 18.43666 36.17358 -12.86259 1.000 27.16832 790 LEU B O 1
ATOM 751 N N . MET A 1 101 ? 18.46736 36.25522 -15.11421 1.000 23.69888 791 MET B N 1
ATOM 752 C CA . MET A 1 101 ? 17.21398 36.98910 -15.16086 1.000 23.62734 791 MET B CA 1
ATOM 753 C C . MET A 1 101 ? 16.08845 35.98489 -15.38556 1.000 27.61690 791 MET B C 1
ATOM 754 O O . MET A 1 101 ? 15.88525 35.49665 -16.49925 1.000 34.47396 791 MET B O 1
ATOM 759 N N . ARG A 1 102 ? 15.35566 35.68595 -14.31418 1.000 28.98226 792 ARG B N 1
ATOM 760 C CA . ARG A 1 102 ? 14.26323 34.72957 -14.34644 1.000 36.78158 792 ARG B CA 1
ATOM 761 C C . ARG A 1 102 ? 12.99220 35.40970 -14.84680 1.000 39.41295 792 ARG B C 1
ATOM 762 O O . ARG A 1 102 ? 12.94568 36.62066 -15.07053 1.000 38.22457 792 ARG B O 1
ATOM 766 N N . ASP A 1 103 ? 11.93343 34.62087 -15.00119 1.000 46.98130 793 ASP B N 1
ATOM 767 C CA . ASP A 1 103 ? 10.62604 35.17137 -15.34845 1.000 51.25782 793 ASP B CA 1
ATOM 768 C C . ASP A 1 103 ? 9.55002 34.12153 -15.13789 1.000 52.88931 793 ASP B C 1
ATOM 769 O O . ASP A 1 103 ? 9.69936 32.98049 -15.57326 1.000 61.46248 793 ASP B O 1
ATOM 771 N N . SER B 2 4 ? 20.56883 31.52698 20.92736 1.000 46.71679 0 SER A N 1
ATOM 772 C CA . SER B 2 4 ? 21.82112 31.19321 20.25485 1.000 48.63636 0 SER A CA 1
ATOM 773 C C . SER B 2 4 ? 21.68525 31.27829 18.74342 1.000 45.88411 0 SER A C 1
ATOM 774 O O . SER B 2 4 ? 22.06362 32.27414 18.11254 1.000 49.92254 0 SER A O 1
ATOM 777 N N . MET B 2 5 ? 21.15232 30.21248 18.16037 1.000 44.89237 1 MET A N 1
ATOM 778 C CA . MET B 2 5 ? 21.09035 30.08278 16.71765 1.000 34.35851 1 MET A CA 1
ATOM 779 C C . MET B 2 5 ? 19.69592 30.42775 16.21548 1.000 26.34143 1 MET A C 1
ATOM 780 O O . MET B 2 5 ? 18.70424 30.38575 16.94919 1.000 27.08624 1 MET A O 1
ATOM 783 N N . ALA B 2 6 ? 19.65124 30.79651 14.93615 1.000 26.77120 2 ALA A N 1
ATOM 784 C CA . ALA B 2 6 ? 18.38420 31.07267 14.28374 1.000 26.49847 2 ALA A CA 1
ATOM 785 C C . ALA B 2 6 ? 17.46191 29.86746 14.34230 1.000 23.70036 2 ALA A C 1
ATOM 786 O O . ALA B 2 6 ? 16.25892 30.01693 14.56260 1.000 22.69893 2 ALA A O 1
ATOM 788 N N . ALA B 2 7 ? 18.00635 28.65689 14.17704 1.000 23.21554 3 ALA A N 1
ATOM 789 C CA . ALA B 2 7 ? 17.13973 27.47944 14.21667 1.000 25.85327 3 ALA A CA 1
ATOM 790 C C . ALA B 2 7 ? 16.41000 27.35814 15.54414 1.000 22.71966 3 ALA A C 1
ATOM 791 O O . ALA B 2 7 ? 15.21549 27.04965 15.57227 1.000 23.15697 3 ALA A O 1
ATOM 793 N N . SER B 2 8 ? 17.12682 27.57436 16.65058 1.000 24.86859 4 SER A N 1
ATOM 794 C CA . SER B 2 8 ? 16.55835 27.42786 17.98137 1.000 24.49987 4 SER A CA 1
ATOM 795 C C . SER B 2 8 ? 15.49177 28.48028 18.23738 1.000 24.90237 4 SER A C 1
ATOM 796 O O . SER B 2 8 ? 14.39502 28.16323 18.69223 1.000 23.92777 4 SER A O 1
ATOM 799 N N . ARG B 2 9 ? 15.78145 29.73967 17.90658 1.000 24.37445 5 ARG A N 1
ATOM 800 C CA . ARG B 2 9 ? 14.77153 30.78060 18.06952 1.000 21.32128 5 ARG A CA 1
ATOM 801 C C . ARG B 2 9 ? 13.53447 30.45874 17.24522 1.000 20.46955 5 ARG A C 1
ATOM 802 O O . ARG B 2 9 ? 12.40134 30.56038 17.72497 1.000 21.16178 5 ARG A O 1
ATOM 810 N N . ARG B 2 10 ? 13.74640 30.11794 15.96826 1.000 20.27993 6 ARG A N 1
ATOM 811 C CA . ARG B 2 10 ? 12.63037 29.92983 15.06101 1.000 18.25044 6 ARG A CA 1
ATOM 812 C C . ARG B 2 10 ? 11.80608 28.70853 15.45558 1.000 20.06197 6 ARG A C 1
ATOM 813 O O . ARG B 2 10 ? 10.57376 28.74911 15.42491 1.000 20.85036 6 ARG A O 1
ATOM 821 N N . LEU B 2 11 ? 12.47107 27.62473 15.84945 1.000 21.03453 7 LEU A N 1
ATOM 822 C CA . LEU B 2 11 ? 11.72105 26.42314 16.19972 1.000 22.42216 7 LEU A CA 1
ATOM 823 C C . LEU B 2 11 ? 11.00738 26.57998 17.53643 1.000 27.04943 7 LEU A C 1
ATOM 824 O O . LEU B 2 11 ? 9.89292 26.07169 17.70323 1.000 27.02382 7 LEU A O 1
ATOM 829 N N . MET B 2 12 ? 11.58444 27.32006 18.48623 1.000 26.64999 8 MET A N 1
ATOM 830 C CA . MET B 2 12 ? 10.80737 27.63457 19.68305 1.000 25.17865 8 MET A CA 1
ATOM 831 C C . MET B 2 12 ? 9.56194 28.44324 19.34007 1.000 29.58233 8 MET A C 1
ATOM 832 O O . MET B 2 12 ? 8.49864 28.23122 19.93213 1.000 30.97791 8 MET A O 1
ATOM 837 N N . LYS B 2 13 ? 9.66943 29.37244 18.38254 1.000 25.59054 9 LYS A N 1
ATOM 838 C CA . LYS B 2 13 ? 8.49880 30.13716 17.97220 1.000 26.74463 9 LYS A CA 1
ATOM 839 C C . LYS B 2 13 ? 7.43126 29.21534 17.39892 1.000 30.37726 9 LYS A C 1
ATOM 840 O O . LYS B 2 13 ? 6.26266 29.26527 17.80374 1.000 31.26690 9 LYS A O 1
ATOM 846 N N . GLU B 2 14 ? 7.83358 28.33743 16.47913 1.000 25.54983 10 GLU A N 1
ATOM 847 C CA . GLU B 2 14 ? 6.89330 27.41512 15.85538 1.000 27.10736 10 GLU A CA 1
ATOM 848 C C . GLU B 2 14 ? 6.26287 26.48636 16.88026 1.000 29.96380 10 GLU A C 1
ATOM 849 O O . GLU B 2 14 ? 5.06236 26.19571 16.80902 1.000 37.42498 10 GLU A O 1
ATOM 855 N N . LEU B 2 15 ? 7.04709 26.01082 17.84641 1.000 29.17369 11 LEU A N 1
ATOM 856 C CA . LEU B 2 15 ? 6.47799 25.09800 18.83559 1.000 34.86193 11 LEU A CA 1
ATOM 857 C C . LEU B 2 15 ? 5.47628 25.80182 19.73751 1.000 37.58822 11 LEU A C 1
ATOM 858 O O . LEU B 2 15 ? 4.42521 25.23762 20.06755 1.000 41.23211 11 LEU A O 1
ATOM 863 N N . GLU B 2 16 ? 5.78809 27.02373 20.16500 1.000 34.86952 12 GLU A N 1
ATOM 864 C CA . GLU B 2 16 ? 4.83968 27.75673 20.99154 1.000 33.38160 12 GLU A CA 1
ATOM 865 C C . GLU B 2 16 ? 3.54808 28.02535 20.24344 1.000 39.25323 12 GLU A C 1
ATOM 866 O O . GLU B 2 16 ? 2.48066 28.09389 20.86353 1.000 45.30767 12 GLU A O 1
ATOM 869 N N . GLU B 2 17 ? 3.60840 28.15275 18.91565 1.000 37.56287 13 GLU A N 1
ATOM 870 C CA . GLU B 2 17 ? 2.37685 28.36429 18.16162 1.000 42.37422 13 GLU A CA 1
ATOM 871 C C . GLU B 2 17 ? 1.60160 27.06339 17.95868 1.000 45.43064 13 GLU A C 1
ATOM 872 O O . GLU B 2 17 ? 0.36792 27.08836 17.90356 1.000 50.80584 13 GLU A O 1
ATOM 875 N N . ILE B 2 18 ? 2.29398 25.92556 17.86818 1.000 40.87966 14 ILE A N 1
ATOM 876 C CA . ILE B 2 18 ? 1.61015 24.64214 17.74229 1.000 41.86027 14 ILE A CA 1
ATOM 877 C C . ILE B 2 18 ? 1.03099 24.20285 19.08132 1.000 48.10497 14 ILE A C 1
ATOM 878 O O . ILE B 2 18 ? -0.05800 23.62502 19.13694 1.000 51.29826 14 ILE A O 1
ATOM 883 N N . ARG B 2 19 ? 1.73820 24.47555 20.18204 1.000 47.18499 15 ARG A N 1
ATOM 884 C CA . ARG B 2 19 ? 1.28429 24.02011 21.49277 1.000 52.22763 15 ARG A CA 1
ATOM 885 C C . ARG B 2 19 ? -0.00441 24.70477 21.93255 1.000 55.36231 15 ARG A C 1
ATOM 886 O O . ARG B 2 19 ? -0.72733 24.15268 22.76689 1.000 59.00217 15 ARG A O 1
ATOM 888 N N . LYS B 2 20 ? -0.31084 25.88625 21.39679 1.000 56.59993 16 LYS A N 1
ATOM 889 C CA . LYS B 2 20 ? -1.60231 26.51246 21.65329 1.000 56.23724 16 LYS A CA 1
ATOM 890 C C . LYS B 2 20 ? -2.65927 26.03545 20.66351 1.000 66.02072 16 LYS A C 1
ATOM 891 O O . LYS B 2 20 ? -3.78518 25.71212 21.06467 1.000 65.62852 16 LYS A O 1
ATOM 895 N N . CYS B 2 21 ? -2.30225 25.96360 19.38168 1.000 61.41849 17 CYS A N 1
ATOM 896 C CA . CYS B 2 21 ? -3.17556 25.48975 18.31466 1.000 60.08208 17 CYS A CA 1
ATOM 897 C C . CYS B 2 21 ? -2.64530 24.12730 17.88593 1.000 62.43897 17 CYS A C 1
ATOM 898 O O . CYS B 2 21 ? -1.87821 24.01351 16.92655 1.000 66.37068 17 CYS A O 1
ATOM 901 N N . GLY B 2 22 ? -3.02811 23.08953 18.63071 1.000 59.30808 18 GLY A N 1
ATOM 902 C CA . GLY B 2 22 ? -2.64710 21.74082 18.26143 1.000 56.92270 18 GLY A CA 1
ATOM 903 C C . GLY B 2 22 ? -3.12461 21.44786 16.85581 1.000 57.45558 18 GLY A C 1
ATOM 904 O O . GLY B 2 22 ? -4.18817 21.93490 16.45764 1.000 59.86078 18 GLY A O 1
ATOM 905 N N . MET B 2 23 ? -2.35541 20.69527 16.07644 1.000 51.91952 19 MET A N 1
ATOM 906 C CA . MET B 2 23 ? -2.78328 20.38133 14.72247 1.000 46.15873 19 MET A CA 1
ATOM 907 C C . MET B 2 23 ? -3.70999 19.17342 14.69871 1.000 43.55699 19 MET A C 1
ATOM 908 O O . MET B 2 23 ? -3.58373 18.24581 15.50281 1.000 45.85447 19 MET A O 1
ATOM 913 N N . LYS B 2 24 ? -4.64292 19.19237 13.74502 1.000 39.42284 20 LYS A N 1
ATOM 914 C CA . LYS B 2 24 ? -5.72885 18.22014 13.74772 1.000 36.59942 20 LYS A CA 1
ATOM 915 C C . LYS B 2 24 ? -5.23590 16.82657 13.37064 1.000 39.79762 20 LYS A C 1
ATOM 916 O O . LYS B 2 24 ? -5.57144 15.83776 14.03375 1.000 46.11773 20 LYS A O 1
ATOM 922 N N . ASN B 2 25 ? -4.44096 16.72058 12.31296 1.000 34.66257 21 ASN A N 1
ATOM 923 C CA . ASN B 2 25 ? -4.00687 15.41647 11.82955 1.000 34.51184 21 ASN A CA 1
ATOM 924 C C . ASN B 2 25 ? -2.55359 15.10826 12.15832 1.000 37.16134 21 ASN A C 1
ATOM 925 O O . ASN B 2 25 ? -1.98560 14.17061 11.59199 1.000 30.56115 21 ASN A O 1
ATOM 930 N N . PHE B 2 26 ? -1.93016 15.88220 13.03402 1.000 31.18476 22 PHE A N 1
ATOM 931 C CA . PHE B 2 26 ? -0.55764 15.63643 13.46124 1.000 28.80395 22 PHE A CA 1
ATOM 932 C C . PHE B 2 26 ? -0.57076 15.76407 14.97280 1.000 34.45732 22 PHE A C 1
ATOM 933 O O . PHE B 2 26 ? -0.74323 16.86691 15.50181 1.000 40.46114 22 PHE A O 1
ATOM 941 N N . ARG B 2 27 ? -0.42318 14.64671 15.66829 1.000 33.03726 23 ARG A N 1
ATOM 942 C CA . ARG B 2 27 ? -0.68500 14.61631 17.09329 1.000 35.50096 23 ARG A CA 1
ATOM 943 C C . ARG B 2 27 ? 0.49402 13.98668 17.81528 1.000 38.69405 23 ARG A C 1
ATOM 944 O O . ARG B 2 27 ? 1.42764 13.45093 17.20014 1.000 33.26942 23 ARG A O 1
ATOM 952 N N . ASN B 2 28 ? 0.44714 14.07950 19.14603 1.000 35.65875 24 ASN A N 1
ATOM 953 C CA . ASN B 2 28 ? 1.43533 13.43940 19.99854 1.000 33.97579 24 ASN A CA 1
ATOM 954 C C . ASN B 2 28 ? 2.83503 13.94262 19.66675 1.000 33.02623 24 ASN A C 1
ATOM 955 O O . ASN B 2 28 ? 3.80513 13.17901 19.64706 1.000 37.32051 24 ASN A O 1
ATOM 960 N N . ILE B 2 29 ? 2.92778 15.24359 19.38770 1.000 37.38706 25 ILE A N 1
ATOM 961 C CA . ILE B 2 29 ? 4.19351 15.84824 19.00231 1.000 37.01283 25 ILE A CA 1
ATOM 962 C C . ILE B 2 29 ? 5.14948 15.81447 20.18199 1.000 38.65468 25 ILE A C 1
ATOM 963 O O . ILE B 2 29 ? 4.82826 16.29221 21.27714 1.000 40.55984 25 ILE A O 1
ATOM 968 N N . GLN B 2 30 ? 6.32902 15.24535 19.96163 1.000 33.92253 26 GLN A N 1
ATOM 969 C CA . GLN B 2 30 ? 7.35194 15.10194 20.98781 1.000 37.96535 26 GLN A CA 1
ATOM 970 C C . GLN B 2 30 ? 8.61815 15.80060 20.52173 1.000 33.52128 26 GLN A C 1
ATOM 971 O O . GLN B 2 30 ? 9.15599 15.47245 19.45924 1.000 34.32913 26 GLN A O 1
ATOM 977 N N . VAL B 2 31 ? 9.09051 16.77107 21.30355 1.000 34.01132 27 VAL A N 1
ATOM 978 C CA . VAL B 2 31 ? 10.33463 17.45816 20.97635 1.000 42.50281 27 VAL A CA 1
ATOM 979 C C . VAL B 2 31 ? 11.11927 17.64916 22.26541 1.000 43.83257 27 VAL A C 1
ATOM 980 O O . VAL B 2 31 ? 10.60130 18.22525 23.22705 1.000 48.84338 27 VAL A O 1
ATOM 984 N N . ASP B 2 32 ? 12.36233 17.18094 22.28733 1.000 46.30160 28 ASP A N 1
ATOM 985 C CA . ASP B 2 32 ? 13.25049 17.49228 23.40012 1.000 49.31434 28 ASP A CA 1
ATOM 986 C C . ASP B 2 32 ? 13.68199 18.95134 23.31204 1.000 54.17548 28 ASP A C 1
ATOM 987 O O . ASP B 2 32 ? 14.34438 19.35289 22.34580 1.000 46.75762 28 ASP A O 1
ATOM 992 N N . GLU B 2 33 ? 13.31964 19.74439 24.32664 1.000 51.55744 29 GLU A N 1
ATOM 993 C CA . GLU B 2 33 ? 13.75691 21.13782 24.36567 1.000 52.87175 29 GLU A CA 1
ATOM 994 C C . GLU B 2 33 ? 15.27679 21.26429 24.31786 1.000 51.34090 29 GLU A C 1
ATOM 995 O O . GLU B 2 33 ? 15.78698 22.34219 23.99151 1.000 53.39660 29 GLU A O 1
ATOM 997 N N . ALA B 2 34 ? 16.00603 20.18544 24.62203 1.000 53.55544 30 ALA A N 1
ATOM 998 C CA . ALA B 2 34 ? 17.45681 20.14956 24.48717 1.000 54.36788 30 ALA A CA 1
ATOM 999 C C . ALA B 2 34 ? 17.91483 19.81626 23.07449 1.000 54.22587 30 ALA A C 1
ATOM 1000 O O . ALA B 2 34 ? 19.10981 19.92821 22.78376 1.000 53.07137 30 ALA A O 1
ATOM 1002 N N . ASN B 2 35 ? 17.00890 19.39222 22.19301 1.000 51.52901 31 ASN A N 1
ATOM 1003 C CA . ASN B 2 35 ? 17.40517 19.16446 20.80665 1.000 45.06307 31 ASN A CA 1
ATOM 1004 C C . ASN B 2 35 ? 16.18164 19.45006 19.93210 1.000 41.53935 31 ASN A C 1
ATOM 1005 O O . ASN B 2 35 ? 15.45250 18.55178 19.50450 1.000 36.94124 31 ASN A O 1
ATOM 1010 N N . LEU B 2 36 ? 15.97514 20.73597 19.64187 1.000 35.31932 32 LEU A N 1
ATOM 1011 C CA . LEU B 2 36 ? 14.79188 21.15304 18.90713 1.000 28.80894 32 LEU A CA 1
ATOM 1012 C C . LEU B 2 36 ? 14.82489 20.72394 17.44983 1.000 27.87251 32 LEU A C 1
ATOM 1013 O O . LEU B 2 36 ? 13.81504 20.89022 16.75999 1.000 28.61491 32 LEU A O 1
ATOM 1018 N N . LEU B 2 37 ? 15.93396 20.15809 16.97943 1.000 28.34786 33 LEU A N 1
ATOM 1019 C CA . LEU B 2 37 ? 16.10001 19.85260 15.56483 1.000 28.30891 33 LEU A CA 1
ATOM 1020 C C . LEU B 2 37 ? 15.51149 18.50722 15.15201 1.000 27.95832 33 LEU A C 1
ATOM 1021 O O . LEU B 2 37 ? 15.58161 18.17125 13.96730 1.000 26.77164 33 LEU A O 1
ATOM 1026 N N . THR B 2 38 ? 14.95176 17.72337 16.07558 1.000 25.76436 34 THR A N 1
ATOM 1027 C CA . THR B 2 38 ? 14.25555 16.49113 15.71265 1.000 24.68103 34 THR A CA 1
ATOM 1028 C C . THR B 2 38 ? 12.90084 16.50285 16.39135 1.000 27.58605 34 THR A C 1
ATOM 1029 O O . THR B 2 38 ? 12.82378 16.60511 17.61968 1.000 32.27817 34 THR A O 1
ATOM 1033 N N . TRP B 2 39 ? 11.83648 16.40217 15.60322 1.000 25.34832 35 TRP A N 1
ATOM 1034 C CA . TRP B 2 39 ? 10.48899 16.26980 16.13351 1.000 25.91534 35 TRP A CA 1
ATOM 1035 C C . TRP B 2 39 ? 9.92807 14.91439 15.75792 1.000 26.14496 35 TRP A C 1
ATOM 1036 O O . TRP B 2 39 ? 10.12317 14.45028 14.63661 1.000 26.72947 35 TRP A O 1
ATOM 1047 N N . GLN B 2 40 ? 9.21532 14.29599 16.68916 1.000 26.45754 36 GLN A N 1
ATOM 1048 C CA . GLN B 2 40 ? 8.45447 13.09064 16.41267 1.000 26.34305 36 GLN A CA 1
ATOM 1049 C C . GLN B 2 40 ? 6.96843 13.39059 16.54515 1.000 27.64788 36 GLN A C 1
ATOM 1050 O O . GLN B 2 40 ? 6.55901 14.25865 17.32289 1.000 30.86329 36 GLN A O 1
ATOM 1054 N N . GLY B 2 41 ? 6.15358 12.66817 15.79207 1.000 25.06572 37 GLY A N 1
ATOM 1055 C CA . GLY B 2 41 ? 4.72340 12.86584 15.93050 1.000 27.40754 37 GLY A CA 1
ATOM 1056 C C . GLY B 2 41 ? 3.97025 11.78335 15.19467 1.000 24.73108 37 GLY A C 1
ATOM 1057 O O . GLY B 2 41 ? 4.56002 10.93960 14.51176 1.000 26.65886 37 GLY A O 1
ATOM 1058 N N . LEU B 2 42 ? 2.64257 11.84307 15.31418 1.000 28.20418 38 LEU A N 1
ATOM 1059 C CA . LEU B 2 42 ? 1.75668 10.83467 14.74095 1.000 28.53356 38 LEU A CA 1
ATOM 1060 C C . LEU B 2 42 ? 0.84908 11.46571 13.69237 1.000 26.00473 38 LEU A C 1
ATOM 1061 O O . LEU B 2 42 ? 0.06377 12.37214 13.99855 1.000 28.24703 38 LEU A O 1
ATOM 1066 N N . ILE B 2 43 ? 0.98009 11.01212 12.44544 1.000 25.07672 39 ILE A N 1
ATOM 1067 C CA . ILE B 2 43 ? 0.08384 11.45749 11.38425 1.000 21.84307 39 ILE A CA 1
ATOM 1068 C C . ILE B 2 43 ? -1.18466 10.61279 11.44797 1.000 25.37827 39 ILE A C 1
ATOM 1069 O O . ILE B 2 43 ? -1.12803 9.37413 11.44594 1.000 26.28485 39 ILE A O 1
ATOM 1074 N N . VAL B 2 44 ? -2.32757 11.28114 11.52862 1.000 28.53397 40 VAL A N 1
ATOM 1075 C CA . VAL B 2 44 ? -3.62324 10.63484 11.71272 1.000 27.73728 40 VAL A CA 1
ATOM 1076 C C . VAL B 2 44 ? -4.52667 11.03380 10.55220 1.000 27.86389 40 VAL A C 1
ATOM 1077 O O . VAL B 2 44 ? -5.23778 12.04044 10.63665 1.000 28.13235 40 VAL A O 1
ATOM 1081 N N . PRO B 2 45 ? -4.54195 10.29084 9.45020 1.000 24.35734 41 PRO A N 1
ATOM 1082 C CA . PRO B 2 45 ? -5.28324 10.75018 8.27428 1.000 23.87202 41 PRO A CA 1
ATOM 1083 C C . PRO B 2 45 ? -6.78604 10.62290 8.43807 1.000 28.17724 41 PRO A C 1
ATOM 1084 O O . PRO B 2 45 ? -7.28262 9.74172 9.13865 1.000 30.18325 41 PRO A O 1
ATOM 1088 N N . ASP B 2 46 ? -7.50450 11.48557 7.71441 1.000 33.34652 42 ASP A N 1
ATOM 1089 C CA . ASP B 2 46 ? -8.95935 11.59585 7.79480 1.000 36.43122 42 ASP A CA 1
ATOM 1090 C C . ASP B 2 46 ? -9.70599 10.73838 6.77699 1.000 38.56604 42 ASP A C 1
ATOM 1091 O O . ASP B 2 46 ? -10.87542 10.41742 7.00478 1.000 36.45879 42 ASP A O 1
ATOM 1096 N N . ASN B 2 47 ? -9.07905 10.36390 5.66220 1.000 32.54053 43 ASN A N 1
ATOM 1097 C CA . ASN B 2 47 ? -9.84744 9.76238 4.58350 1.000 30.20760 43 ASN A CA 1
ATOM 1098 C C . ASN B 2 47 ? -9.39363 8.34115 4.29930 1.000 30.11784 43 ASN A C 1
ATOM 1099 O O . ASN B 2 47 ? -8.21966 8.01908 4.47521 1.000 30.97613 43 ASN A O 1
ATOM 1104 N N . PRO B 2 48 ? -10.29774 7.48474 3.83660 1.000 30.18634 44 PRO A N 1
ATOM 1105 C CA . PRO B 2 48 ? -9.87509 6.23588 3.21811 1.000 27.78161 44 PRO A CA 1
ATOM 1106 C C . PRO B 2 48 ? -8.89380 6.54388 2.10730 1.000 27.25913 44 PRO A C 1
ATOM 1107 O O . PRO B 2 48 ? -9.01055 7.58074 1.44335 1.000 27.85833 44 PRO A O 1
ATOM 1111 N N . PRO B 2 49 ? -7.90382 5.68131 1.87123 1.000 24.44867 45 PRO A N 1
ATOM 1112 C CA . PRO B 2 49 ? -7.70431 4.36831 2.46508 1.000 26.06952 45 PRO A CA 1
ATOM 1113 C C . PRO B 2 49 ? -6.80221 4.34412 3.69848 1.000 28.86557 45 PRO A C 1
ATOM 1114 O O . PRO B 2 49 ? -6.34039 3.27193 4.05013 1.000 26.32147 45 PRO A O 1
ATOM 1118 N N . TYR B 2 50 ? -6.53936 5.48821 4.33606 1.000 26.19097 46 TYR A N 1
ATOM 1119 C CA . TYR B 2 50 ? -5.55911 5.54631 5.41400 1.000 24.82157 46 TYR A CA 1
ATOM 1120 C C . TYR B 2 50 ? -6.17349 5.83311 6.77306 1.000 29.07888 46 TYR A C 1
ATOM 1121 O O . TYR B 2 50 ? -5.44527 5.87081 7.76783 1.000 29.47801 46 TYR A O 1
ATOM 1130 N N . ASP B 2 51 ? -7.49159 5.97248 6.85188 1.000 29.47489 47 ASP A N 1
ATOM 1131 C CA . ASP B 2 51 ? -8.13385 6.49149 8.05013 1.000 30.00559 47 ASP A CA 1
ATOM 1132 C C . ASP B 2 51 ? -8.40404 5.43256 9.11793 1.000 30.03114 47 ASP A C 1
ATOM 1133 O O . ASP B 2 51 ? -9.01273 5.75598 10.14113 1.000 34.61544 47 ASP A O 1
ATOM 1138 N N . LYS B 2 52 ? -7.96296 4.19352 8.93717 1.000 32.05397 48 LYS A N 1
ATOM 1139 C CA . LYS B 2 52 ? -8.04393 3.22434 10.01519 1.000 33.61730 48 LYS A CA 1
ATOM 1140 C C . LYS B 2 52 ? -6.72422 3.04134 10.74808 1.000 32.75983 48 LYS A C 1
ATOM 1141 O O . LYS B 2 52 ? -6.66172 2.24479 11.68083 1.000 36.38402 48 LYS A O 1
ATOM 1144 N N . GLY B 2 53 ? -5.67646 3.77884 10.37723 1.000 31.51109 49 GLY A N 1
ATOM 1145 C CA . GLY B 2 53 ? -4.40185 3.66568 11.05284 1.000 27.13843 49 GLY A CA 1
ATOM 1146 C C . GLY B 2 53 ? -3.78449 5.02782 11.28755 1.000 26.19908 49 GLY A C 1
ATOM 1147 O O . GLY B 2 53 ? -4.33774 6.05569 10.89442 1.000 27.35215 49 GLY A O 1
ATOM 1148 N N . ALA B 2 54 ? -2.63816 5.01384 11.96248 1.000 26.05571 50 ALA A N 1
ATOM 1149 C CA . ALA B 2 54 ? -1.83687 6.20793 12.17159 1.000 27.09953 50 ALA A CA 1
ATOM 1150 C C . ALA B 2 54 ? -0.38739 5.89634 11.82516 1.000 24.27511 50 ALA A C 1
ATOM 1151 O O . ALA B 2 54 ? 0.01972 4.73717 11.72334 1.000 23.67634 50 ALA A O 1
ATOM 1153 N N . PHE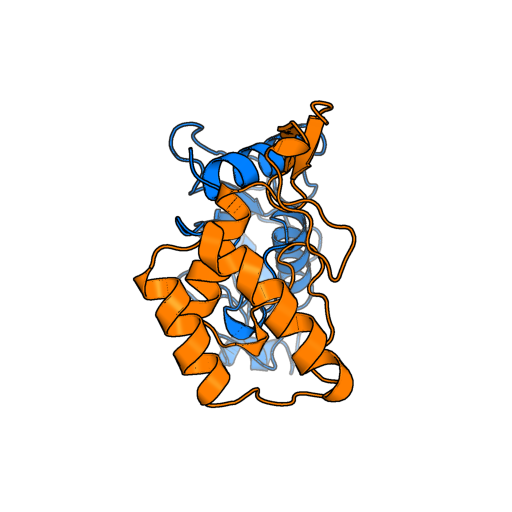 B 2 55 ? 0.39731 6.94787 11.60862 1.000 23.82177 51 PHE A N 1
ATOM 1154 C CA . PHE B 2 55 ? 1.73160 6.78630 11.03674 1.000 22.87061 51 PHE A CA 1
ATOM 1155 C C . PHE B 2 55 ? 2.69107 7.67355 11.80562 1.000 22.44805 51 PHE A C 1
ATOM 1156 O O . PHE B 2 55 ? 2.51774 8.89717 11.82191 1.000 25.61523 51 PHE A O 1
ATOM 1164 N N . ARG B 2 56 ? 3.68083 7.05641 12.43996 1.000 24.48486 52 ARG A N 1
ATOM 1165 C CA . ARG B 2 56 ? 4.72879 7.80184 13.12331 1.000 24.01420 52 ARG A CA 1
ATOM 1166 C C . ARG B 2 56 ? 5.68280 8.41003 12.10871 1.000 24.93313 52 ARG A C 1
ATOM 1167 O O . ARG B 2 56 ? 6.10405 7.74575 11.16100 1.000 22.47331 52 ARG A O 1
ATOM 1172 N N . ILE B 2 57 ? 6.01730 9.68214 12.29472 1.000 23.98912 53 ILE A N 1
ATOM 1173 C CA . ILE B 2 57 ? 6.97468 10.33574 11.41466 1.000 21.74071 53 ILE A CA 1
ATOM 1174 C C . ILE B 2 57 ? 7.99343 11.05970 12.27815 1.000 22.22149 53 ILE A C 1
ATOM 1175 O O . ILE B 2 57 ? 7.78040 11.31229 13.46608 1.000 24.02994 53 ILE A O 1
ATOM 1180 N N . GLU B 2 58 ? 9.10925 11.38938 11.66204 1.000 22.50518 54 GLU A N 1
ATOM 1181 C CA . GLU B 2 58 ? 10.12957 12.20245 12.29789 1.000 24.11527 54 GLU A CA 1
ATOM 1182 C C . GLU B 2 58 ? 10.43426 13.37006 11.37533 1.000 22.49848 54 GLU A C 1
ATOM 1183 O O . GLU B 2 58 ? 10.52759 13.19992 10.16239 1.000 22.04296 54 GLU A O 1
ATOM 1189 N N . ILE B 2 59 ? 10.56141 14.56293 11.94330 1.000 20.38815 55 ILE A N 1
ATOM 1190 C CA . ILE B 2 59 ? 10.95639 15.73880 11.17835 1.000 20.47852 55 ILE A CA 1
ATOM 1191 C C . ILE B 2 59 ? 12.36095 16.09942 11.61231 1.000 21.61169 55 ILE A C 1
ATOM 1192 O O . ILE B 2 59 ? 12.62068 16.28361 12.80571 1.000 24.81893 55 ILE A O 1
ATOM 1197 N N . ASN B 2 60 ? 13.27816 16.13267 10.66401 1.000 21.24399 56 ASN A N 1
ATOM 1198 C CA A ASN B 2 60 ? 14.67583 16.41052 10.95962 0.579 22.94860 56 ASN A CA 1
ATOM 1199 C CA B ASN B 2 60 ? 14.68747 16.39567 10.93039 0.421 23.01284 56 ASN A CA 1
ATOM 1200 C C . ASN B 2 60 ? 15.03812 17.75713 10.34529 1.000 19.92821 56 ASN A C 1
ATOM 1201 O O . ASN B 2 60 ? 15.05687 17.91480 9.12175 1.000 23.18457 56 ASN A O 1
ATOM 1210 N N . PHE B 2 61 ? 15.29831 18.75218 11.22900 1.000 23.01144 57 PHE A N 1
ATOM 1211 C CA . PHE B 2 61 ? 15.62998 20.10092 10.79142 1.000 22.28337 57 PHE A CA 1
ATOM 1212 C C . PHE B 2 61 ? 17.13523 20.24118 10.67679 1.000 23.61806 57 PHE A C 1
ATOM 1213 O O . PHE B 2 61 ? 17.85748 19.80524 11.58014 1.000 26.97911 57 PHE A O 1
ATOM 1221 N N . PRO B 2 62 ? 17.64980 20.83325 9.60909 1.000 21.94665 58 PRO A N 1
ATOM 1222 C CA . PRO B 2 62 ? 19.08839 21.12803 9.55496 1.000 23.26807 58 PRO A CA 1
ATOM 1223 C C . PRO B 2 62 ? 19.46749 22.20913 10.55793 1.000 23.13336 58 PRO A C 1
ATOM 1224 O O . PRO B 2 62 ? 18.63070 22.98077 11.02116 1.000 24.03124 58 PRO A O 1
ATOM 1228 N N . ALA B 2 63 ? 20.76059 22.24718 10.91033 1.000 29.92904 59 ALA A N 1
ATOM 1229 C CA . ALA B 2 63 ? 21.23652 23.27309 11.84037 1.000 24.00688 59 ALA A CA 1
ATOM 1230 C C . ALA B 2 63 ? 21.02261 24.67218 11.28134 1.000 23.83130 59 ALA A C 1
ATOM 1231 O O . ALA B 2 63 ? 20.91230 25.63705 12.04424 1.000 29.78061 59 ALA A O 1
ATOM 1233 N N . GLU B 2 64 ? 20.96863 24.79288 9.96121 1.000 22.24520 60 GLU A N 1
ATOM 1234 C CA . GLU B 2 64 ? 20.77379 26.05180 9.24829 1.000 25.73780 60 GLU A CA 1
ATOM 1235 C C . GLU B 2 64 ? 19.30793 26.43820 9.07389 1.000 25.66633 60 GLU A C 1
ATOM 1236 O O . GLU B 2 64 ? 19.02769 27.47148 8.45251 1.000 22.26633 60 GLU A O 1
ATOM 1242 N N . TYR B 2 65 ? 18.37485 25.62906 9.57560 1.000 20.60401 61 TYR A N 1
ATOM 1243 C CA . TYR B 2 65 ? 16.96830 26.00625 9.55222 1.000 22.57640 61 TYR A CA 1
ATOM 1244 C C . TYR B 2 65 ? 16.79511 27.40501 10.14826 1.000 20.98448 61 TYR A C 1
ATOM 1245 O O . TYR B 2 65 ? 17.43346 27.72633 11.15709 1.000 22.78169 61 TYR A O 1
ATOM 1254 N N . PRO B 2 66 ? 15.93377 28.26703 9.56907 1.000 20.52554 62 PRO A N 1
ATOM 1255 C CA . PRO B 2 66 ? 14.98629 28.01881 8.48414 1.000 18.48004 62 PRO A CA 1
ATOM 1256 C C . PRO B 2 66 ? 15.52543 28.32540 7.09382 1.000 17.83411 62 PRO A C 1
ATOM 1257 O O . PRO B 2 66 ? 14.72612 28.38267 6.16720 1.000 19.51932 62 PRO A O 1
ATOM 1261 N N . PHE B 2 67 ? 16.83875 28.43733 6.93293 1.000 19.55338 63 PHE A N 1
ATOM 1262 C CA . PHE B 2 67 ? 17.40710 28.82541 5.64304 1.000 19.94653 63 PHE A CA 1
ATOM 1263 C C . PHE B 2 67 ? 17.63589 27.63072 4.73564 1.000 22.06366 63 PHE A C 1
ATOM 1264 O O . PHE B 2 67 ? 17.85219 27.80989 3.52956 1.000 23.65953 63 PHE A O 1
ATOM 1272 N N . LYS B 2 68 ? 17.50891 26.43138 5.27108 1.000 21.35333 64 LYS A N 1
ATOM 1273 C CA . LYS B 2 68 ? 17.48880 25.18156 4.53481 1.000 18.39896 64 LYS A CA 1
ATOM 1274 C C . LYS B 2 68 ? 16.29446 24.37756 5.03385 1.000 20.53854 64 LYS A C 1
ATOM 1275 O O . LYS B 2 68 ? 15.86090 24.56471 6.17630 1.000 20.66168 64 LYS A O 1
ATOM 1281 N N . PRO B 2 69 ? 15.71738 23.52044 4.19498 1.000 22.20359 65 PRO A N 1
ATOM 1282 C CA . PRO B 2 69 ? 14.45125 22.83345 4.55083 1.000 19.70457 65 PRO A CA 1
ATOM 1283 C C . PRO B 2 69 ? 14.65409 21.65272 5.48734 1.000 19.60959 65 PRO A C 1
ATOM 1284 O O . PRO B 2 69 ? 15.74056 21.04917 5.52861 1.000 23.77305 65 PRO A O 1
ATOM 1288 N N . PRO B 2 70 ? 13.61625 21.27807 6.22670 1.000 18.96478 66 PRO A N 1
ATOM 1289 C CA . PRO B 2 70 ? 13.62736 20.00217 6.95501 1.000 21.17375 66 PRO A CA 1
ATOM 1290 C C . PRO B 2 70 ? 13.44472 18.82700 6.00644 1.000 20.18769 66 PRO A C 1
ATOM 1291 O O . PRO B 2 70 ? 13.12474 18.98252 4.82436 1.000 23.56664 66 PRO A O 1
ATOM 1295 N N . LYS B 2 71 ? 13.65487 17.62557 6.56008 1.000 19.92010 67 LYS A N 1
ATOM 1296 C CA . LYS B 2 71 ? 13.33925 16.37615 5.87463 1.000 22.17598 67 LYS A CA 1
ATOM 1297 C C . LYS B 2 71 ? 12.35196 15.60216 6.73193 1.000 23.42292 67 LYS A C 1
ATOM 1298 O O . LYS B 2 71 ? 12.43664 15.63582 7.96116 1.000 24.20736 67 LYS A O 1
ATOM 1301 N N . ILE B 2 72 ? 11.41811 14.90449 6.09204 1.000 24.06782 68 ILE A N 1
ATOM 1302 C CA . ILE B 2 72 ? 10.42360 14.10207 6.79336 1.000 18.65228 68 ILE A CA 1
ATOM 1303 C C . ILE B 2 72 ? 10.69617 12.64056 6.47696 1.000 21.84926 68 ILE A C 1
ATOM 1304 O O . ILE B 2 72 ? 10.93314 12.28946 5.31856 1.000 22.36630 68 ILE A O 1
ATOM 1309 N N . THR B 2 73 ? 10.66376 11.79696 7.49992 1.000 19.37674 69 THR A N 1
ATOM 1310 C CA . THR B 2 73 ? 10.80056 10.35500 7.30330 1.000 20.44423 69 THR A CA 1
ATOM 1311 C C . THR B 2 73 ? 9.64928 9.66897 8.01364 1.000 22.13728 69 THR A C 1
ATOM 1312 O O . THR B 2 73 ? 9.38556 9.95009 9.18823 1.000 23.68175 69 THR A O 1
ATOM 1316 N N . PHE B 2 74 ? 8.96052 8.77618 7.30515 1.000 20.25664 70 PHE A N 1
ATOM 1317 C CA . PHE B 2 74 ? 7.96305 7.93106 7.94499 1.000 24.45750 70 PHE A CA 1
ATOM 1318 C C . PHE B 2 74 ? 8.65088 6.78491 8.66669 1.000 22.99173 70 PHE A C 1
ATOM 1319 O O . PHE B 2 74 ? 9.55386 6.15132 8.12160 1.000 26.57484 70 PHE A O 1
ATOM 1327 N N . LYS B 2 75 ? 8.25219 6.54533 9.91149 1.000 21.94225 71 LYS A N 1
ATOM 1328 C CA . LYS B 2 75 ? 8.80393 5.41331 10.64116 1.000 23.60096 71 LYS A CA 1
ATOM 1329 C C . LYS B 2 75 ? 7.90072 4.20828 10.51022 1.000 25.03511 71 LYS A C 1
ATOM 1330 O O . LYS B 2 75 ? 8.38648 3.06857 10.39609 1.000 28.57034 71 LYS A O 1
ATOM 1336 N N . THR B 2 76 ? 6.60088 4.46949 10.43872 1.000 22.68607 72 THR A N 1
ATOM 1337 C CA . THR B 2 76 ? 5.58687 3.47387 10.11854 1.000 21.80659 72 THR A CA 1
ATOM 1338 C C . THR B 2 76 ? 5.55150 3.20789 8.61701 1.000 22.46351 72 THR A C 1
ATOM 1339 O O . THR B 2 76 ? 5.65094 4.12843 7.80363 1.000 22.51261 72 THR A O 1
ATOM 1343 N N . LYS B 2 77 ? 5.39681 1.94062 8.23693 1.000 22.57375 73 LYS A N 1
ATOM 1344 C CA . LYS B 2 77 ? 5.24757 1.63421 6.82311 1.000 22.98294 73 LYS A CA 1
ATOM 1345 C C . LYS B 2 77 ? 3.91024 2.14272 6.30244 1.000 23.28537 73 LYS A C 1
ATOM 1346 O O . LYS B 2 77 ? 2.88863 2.06603 6.98690 1.000 22.28304 73 LYS A O 1
ATOM 1352 N N . ILE B 2 78 ? 3.91424 2.67125 5.07486 1.000 21.67167 74 ILE A N 1
ATOM 1353 C CA . ILE B 2 78 ? 2.69825 3.18798 4.45910 1.000 20.19891 74 ILE A CA 1
ATOM 1354 C C . ILE B 2 78 ? 2.73768 2.82811 2.97839 1.000 22.92803 74 ILE A C 1
ATOM 1355 O O . ILE B 2 78 ? 3.80991 2.74628 2.36971 1.000 23.40486 74 ILE A O 1
ATOM 1360 N N . TYR B 2 79 ? 1.55009 2.58193 2.41403 1.000 20.95326 75 TYR A N 1
ATOM 1361 C CA . TYR B 2 79 ? 1.34588 2.20322 1.01036 1.000 19.85719 75 TYR A CA 1
ATOM 1362 C C . TYR B 2 79 ? 0.94598 3.44386 0.21076 1.000 22.17898 75 TYR A C 1
ATOM 1363 O O . TYR B 2 79 ? -0.22939 3.82321 0.18401 1.000 22.63377 75 TYR A O 1
ATOM 1372 N N . HIS B 2 80 ? 1.92999 4.07709 -0.45598 1.000 18.66903 76 HIS A N 1
ATOM 1373 C CA . HIS B 2 80 ? 1.69360 5.37991 -1.06071 1.000 22.72631 76 HIS A CA 1
ATOM 1374 C C . HIS B 2 80 ? 2.69619 5.58905 -2.17930 1.000 24.26333 76 HIS A C 1
ATOM 1375 O O . HIS B 2 80 ? 3.87785 5.28074 -1.98969 1.000 22.00196 76 HIS A O 1
ATOM 1382 N N . PRO B 2 81 ? 2.27687 6.10443 -3.33718 1.000 24.00050 77 PRO A N 1
ATOM 1383 C CA . PRO B 2 81 ? 3.22894 6.29972 -4.44575 1.000 29.00028 77 PRO A CA 1
ATOM 1384 C C . PRO B 2 81 ? 4.36054 7.26816 -4.14079 1.000 24.67948 77 PRO A C 1
ATOM 1385 O O . PRO B 2 81 ? 5.43236 7.15225 -4.74761 1.000 24.54325 77 PRO A O 1
ATOM 1389 N N . ASN B 2 82 ? 4.18651 8.20405 -3.21117 1.000 24.20159 78 ASN A N 1
ATOM 1390 C CA . ASN B 2 82 ? 5.16409 9.26174 -3.00472 1.000 24.14504 78 ASN A CA 1
ATOM 1391 C C . ASN B 2 82 ? 5.99181 9.06968 -1.74396 1.000 23.65966 78 ASN A C 1
ATOM 1392 O O . ASN B 2 82 ? 6.73794 9.96850 -1.34395 1.000 21.54104 78 ASN A O 1
ATOM 1397 N N . ILE B 2 83 ? 5.87749 7.91194 -1.10864 1.000 23.11135 79 ILE A N 1
ATOM 1398 C CA . ILE B 2 83 ? 6.61871 7.58123 0.09434 1.000 23.97441 79 ILE A CA 1
ATOM 1399 C C . ILE B 2 83 ? 7.25375 6.23026 -0.17296 1.000 23.97172 79 ILE A C 1
ATOM 1400 O O . ILE B 2 83 ? 6.55581 5.29705 -0.58095 1.000 24.61915 79 ILE A O 1
ATOM 1405 N N . ASP B 2 84 ? 8.56508 6.12080 0.01999 1.000 21.60256 80 ASP A N 1
ATOM 1406 C CA . ASP B 2 84 ? 9.17051 4.85779 -0.38622 1.000 25.61140 80 ASP A CA 1
ATOM 1407 C C . ASP B 2 84 ? 9.21610 3.86401 0.77594 1.000 23.99262 80 ASP A C 1
ATOM 1408 O O . ASP B 2 84 ? 8.72949 4.12218 1.87895 1.000 25.68021 80 ASP A O 1
ATOM 1413 N N . GLU B 2 85 ? 9.77744 2.67469 0.51110 1.000 25.01120 81 GLU A N 1
ATOM 1414 C CA . GLU B 2 85 ? 9.75066 1.62535 1.52463 1.000 26.70604 81 GLU A CA 1
ATOM 1415 C C . GLU B 2 85 ? 10.64862 1.93498 2.71723 1.000 29.04685 81 GLU A C 1
ATOM 1416 O O . GLU B 2 85 ? 10.51039 1.28351 3.75775 1.000 35.06518 81 GLU A O 1
ATOM 1419 N N . LYS B 2 86 ? 11.54230 2.91953 2.60111 1.000 27.07507 82 LYS A N 1
ATOM 1420 C CA . LYS B 2 86 ? 12.38436 3.36615 3.70093 1.000 28.55918 82 LYS A CA 1
ATOM 1421 C C . LYS B 2 86 ? 11.79448 4.56459 4.42729 1.000 29.29680 82 LYS A C 1
ATOM 1422 O O . LYS B 2 86 ? 12.40403 5.07157 5.37632 1.000 31.91682 82 LYS A O 1
ATOM 1428 N N . GLY B 2 87 ? 10.61855 5.00618 4.02093 1.000 24.49269 83 GLY A N 1
ATOM 1429 C CA . GLY B 2 87 ? 9.95812 6.10649 4.68717 1.000 24.69310 83 GLY A CA 1
ATOM 1430 C C . GLY B 2 87 ? 10.32723 7.46272 4.15615 1.000 25.62467 83 GLY A C 1
ATOM 1431 O O . GLY B 2 87 ? 9.87924 8.47198 4.72206 1.000 25.33320 83 GLY A O 1
ATOM 1432 N N . GLN B 2 88 ? 11.10097 7.52674 3.07700 1.000 23.77277 84 GLN A N 1
ATOM 1433 C CA . GLN B 2 88 ? 11.44320 8.81345 2.48519 1.000 22.16422 84 GLN A CA 1
ATOM 1434 C C . GLN B 2 88 ? 10.21027 9.38331 1.80168 1.000 23.51599 84 GLN A C 1
ATOM 1435 O O . GLN B 2 88 ? 9.45413 8.65684 1.14688 1.000 25.02691 84 GLN A O 1
ATOM 1441 N N . VAL B 2 89 ? 10.01312 10.69133 1.90753 1.000 24.56947 85 VAL A N 1
ATOM 1442 C CA . VAL B 2 89 ? 8.82752 11.30243 1.32149 1.000 26.18610 85 VAL A CA 1
ATOM 1443 C C . VAL B 2 89 ? 9.26499 12.39000 0.36650 1.000 28.83859 85 VAL A C 1
ATOM 1444 O O . VAL B 2 89 ? 10.13318 13.20847 0.68844 1.000 28.93296 85 VAL A O 1
ATOM 1448 N N . CYS B 2 90 ? 8.68339 12.37035 -0.81322 1.000 26.19887 86 CYS A N 1
ATOM 1449 C CA . CYS B 2 90 ? 8.93242 13.38852 -1.81552 1.000 30.24649 86 CYS A CA 1
ATOM 1450 C C . CYS B 2 90 ? 7.84349 14.44364 -1.63968 1.000 28.12503 86 CYS A C 1
ATOM 1451 O O . CYS B 2 90 ? 6.69518 14.25737 -2.06014 1.000 27.60587 86 CYS A O 1
ATOM 1454 N N . LEU B 2 91 ? 8.19085 15.53839 -0.97418 1.000 24.76278 87 LEU A N 1
ATOM 1455 C CA . LEU B 2 91 ? 7.23552 16.60393 -0.67380 1.000 27.11789 87 LEU A CA 1
ATOM 1456 C C . LEU B 2 91 ? 7.74610 17.90529 -1.27122 1.000 25.29330 87 LEU A C 1
ATOM 1457 O O . LEU B 2 91 ? 8.72551 18.48306 -0.76040 1.000 25.60056 87 LEU A O 1
ATOM 14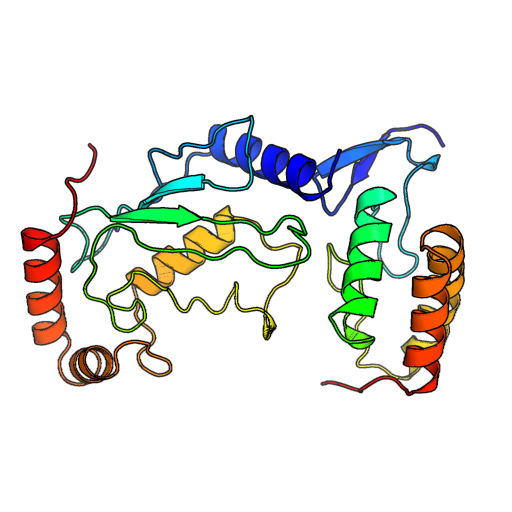62 N N . PRO B 2 92 ? 7.13400 18.37771 -2.35686 1.000 28.31209 88 PRO A N 1
ATOM 1463 C CA . PRO B 2 92 ? 7.69928 19.52212 -3.08755 1.000 27.65498 88 PRO A CA 1
ATOM 1464 C C . PRO B 2 92 ? 7.94362 20.76147 -2.24818 1.000 26.35811 88 PRO A C 1
ATOM 1465 O O . PRO B 2 92 ? 8.93729 21.45408 -2.48895 1.000 26.80882 88 PRO A O 1
ATOM 1469 N N . VAL B 2 93 ? 7.08092 21.06934 -1.27396 1.000 22.92005 89 VAL A N 1
ATOM 1470 C CA . VAL B 2 93 ? 7.25291 22.32027 -0.53844 1.000 27.08783 89 VAL A CA 1
ATOM 1471 C C . VAL B 2 93 ? 8.55476 22.32686 0.26144 1.000 27.13930 89 VAL A C 1
ATOM 1472 O O . VAL B 2 93 ? 9.04606 23.40038 0.62033 1.000 22.16088 89 VAL A O 1
ATOM 1476 N N . ILE B 2 94 ? 9.16218 21.16815 0.52250 1.000 22.05329 90 ILE A N 1
ATOM 1477 C CA . ILE B 2 94 ? 10.42749 21.14832 1.25178 1.000 22.05861 90 ILE A CA 1
ATOM 1478 C C . ILE B 2 94 ? 11.58033 20.64524 0.38976 1.000 21.27611 90 ILE A C 1
ATOM 1479 O O . ILE B 2 94 ? 12.66984 20.40193 0.90723 1.000 23.16411 90 ILE A O 1
ATOM 1484 N N . SER B 2 95 ? 11.39892 20.56041 -0.92534 1.000 24.80774 91 SER A N 1
ATOM 1485 C CA . SER B 2 95 ? 12.54446 20.32231 -1.78722 1.000 24.53307 91 SER A CA 1
ATOM 1486 C C . SER B 2 95 ? 13.50653 21.50671 -1.73261 1.000 27.81327 91 SER A C 1
ATOM 1487 O O . SER B 2 95 ? 13.10342 22.66508 -1.55817 1.000 26.87128 91 SER A O 1
ATOM 1490 N N . ALA B 2 96 ? 14.79506 21.20589 -1.89610 1.000 28.96362 92 ALA A N 1
ATOM 1491 C CA . ALA B 2 96 ? 15.80494 22.25887 -1.85712 1.000 28.75340 92 ALA A CA 1
ATOM 1492 C C . ALA B 2 96 ? 15.52647 23.33203 -2.90135 1.000 32.25144 92 ALA A C 1
ATOM 1493 O O . ALA B 2 96 ? 15.73934 24.52748 -2.65350 1.000 33.48448 92 ALA A O 1
ATOM 1495 N N . GLU B 2 97 ? 15.00985 22.93019 -4.06137 1.000 30.11090 93 GLU A N 1
ATOM 1496 C CA . GLU B 2 97 ? 14.81425 23.89116 -5.13400 1.000 34.51038 93 GLU A CA 1
ATOM 1497 C C . GLU B 2 97 ? 13.60222 24.77574 -4.87919 1.000 33.91454 93 GLU A C 1
ATOM 1498 O O . GLU B 2 97 ? 13.54581 25.89596 -5.38861 1.000 31.92850 93 GLU A O 1
ATOM 1501 N N . ASN B 2 98 ? 12.63555 24.30812 -4.08734 1.000 30.43988 94 ASN A N 1
ATOM 1502 C CA . ASN B 2 98 ? 11.43402 25.08432 -3.80062 1.000 26.20766 94 ASN A CA 1
ATOM 1503 C C . ASN B 2 98 ? 11.46844 25.81539 -2.46548 1.000 24.84068 94 ASN A C 1
ATOM 1504 O O . ASN B 2 98 ? 10.61112 26.66816 -2.23541 1.000 29.68581 94 ASN A O 1
ATOM 1509 N N . TRP B 2 99 ? 12.41051 25.50015 -1.58311 1.000 25.12479 95 TRP A N 1
ATOM 1510 C CA . TRP B 2 99 ? 12.25433 25.89937 -0.18626 1.000 24.27033 95 TRP A CA 1
ATOM 1511 C C . TRP B 2 99 ? 12.28709 27.42086 -0.02765 1.000 21.08327 95 TRP A C 1
ATOM 1512 O O . TRP B 2 99 ? 13.16838 28.10170 -0.57192 1.000 25.52404 95 TRP A O 1
ATOM 1523 N N . LYS B 2 100 ? 11.31489 27.94054 0.73416 1.000 21.34411 96 LYS A N 1
ATOM 1524 C CA . LYS B 2 100 ? 11.24656 29.34582 1.14971 1.000 22.31372 96 LYS A CA 1
ATOM 1525 C C . LYS B 2 100 ? 11.46011 29.41477 2.65680 1.000 19.44890 96 LYS A C 1
ATOM 1526 O O . LYS B 2 100 ? 10.68967 28.77649 3.38947 1.000 20.30078 96 LYS A O 1
ATOM 1532 N N . PRO B 2 101 ? 12.43546 30.16606 3.18352 1.000 19.95461 97 PRO A N 1
ATOM 1533 C CA . PRO B 2 101 ? 12.62192 30.19901 4.64771 1.000 20.57925 97 PRO A CA 1
ATOM 1534 C C . PRO B 2 101 ? 11.39986 30.64118 5.43615 1.000 19.44132 97 PRO A C 1
ATOM 1535 O O . PRO B 2 101 ? 11.30518 30.30415 6.62075 1.000 19.05704 97 PRO A O 1
ATOM 1539 N N . ALA B 2 102 ? 10.43442 31.33117 4.82292 1.000 20.82706 98 ALA A N 1
ATOM 1540 C CA . ALA B 2 102 ? 9.25086 31.74708 5.55476 1.000 20.09732 98 ALA A CA 1
ATOM 1541 C C . ALA B 2 102 ? 8.29719 30.59553 5.83355 1.000 21.38095 98 ALA A C 1
ATOM 1542 O O . ALA B 2 102 ? 7.40390 30.74369 6.67918 1.000 22.81314 98 ALA A O 1
ATOM 1544 N N . THR B 2 103 ? 8.46997 29.46271 5.15450 1.000 19.62900 99 THR A N 1
ATOM 1545 C CA . THR B 2 103 ? 7.59558 28.31107 5.35507 1.000 21.02901 99 THR A CA 1
ATOM 1546 C C . THR B 2 103 ? 7.74586 27.75497 6.76204 1.000 21.97853 99 THR A C 1
ATOM 1547 O O . THR B 2 103 ? 8.86183 27.48069 7.21394 1.000 21.86866 99 THR A O 1
ATOM 1551 N N . LYS B 2 104 ? 6.62470 27.56041 7.44352 1.000 23.54698 100 LYS A N 1
ATOM 1552 C CA . LYS B 2 104 ? 6.63567 27.01205 8.78860 1.000 23.46304 100 LYS A CA 1
ATOM 1553 C C . LYS B 2 104 ? 6.14583 25.57452 8.77781 1.000 23.32721 100 LYS A C 1
ATOM 1554 O O . LYS B 2 104 ? 5.49351 25.11916 7.82969 1.000 21.97930 100 LYS A O 1
ATOM 1560 N N . THR B 2 105 ? 6.48133 24.87354 9.86289 1.000 20.85538 101 THR A N 1
ATOM 1561 C CA . THR B 2 105 ? 6.24556 23.43668 9.92777 1.000 22.70191 101 THR A CA 1
ATOM 1562 C C . THR B 2 105 ? 4.76584 23.10861 9.84147 1.000 24.72278 101 THR A C 1
ATOM 1563 O O . THR B 2 105 ? 4.40178 22.06683 9.28835 1.000 24.17478 101 THR A O 1
ATOM 1567 N N . ASP B 2 106 ? 3.89748 23.98001 10.36739 1.000 25.61174 102 ASP A N 1
ATOM 1568 C CA . ASP B 2 106 ? 2.46627 23.71334 10.25483 1.000 23.34856 102 ASP A CA 1
ATOM 1569 C C . ASP B 2 106 ? 2.04323 23.63892 8.79522 1.000 25.41362 102 ASP A C 1
ATOM 1570 O O . ASP B 2 106 ? 1.23525 22.78081 8.42294 1.000 25.75292 102 ASP A O 1
ATOM 1573 N N . GLN B 2 107 ? 2.60731 24.50589 7.94654 1.000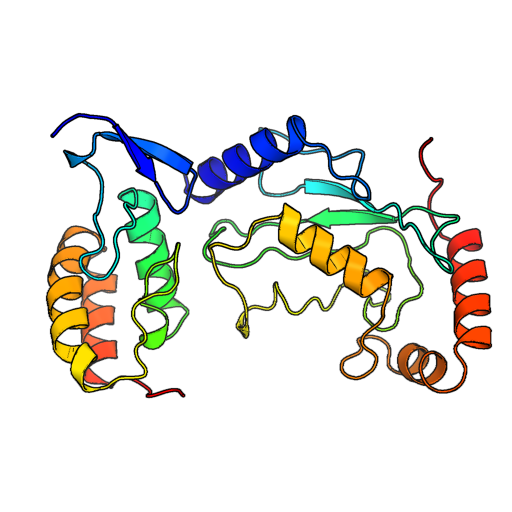 22.82680 103 GLN A N 1
ATOM 1574 C CA . GLN B 2 107 ? 2.29965 24.44620 6.52094 1.000 25.30537 103 GLN A CA 1
ATOM 1575 C C . GLN B 2 107 ? 2.89925 23.20045 5.88435 1.000 22.52463 103 GLN A C 1
ATOM 1576 O O . GLN B 2 107 ? 2.28143 22.58119 5.00903 1.000 25.75222 103 GLN A O 1
ATOM 1579 N N . VAL B 2 108 ? 4.10370 22.81957 6.31444 1.000 20.47219 104 VAL A N 1
ATOM 1580 C CA . VAL B 2 108 ? 4.72771 21.59886 5.79674 1.000 19.45004 104 VAL A CA 1
ATOM 1581 C C . VAL B 2 108 ? 3.86883 20.37996 6.11939 1.000 19.90370 104 VAL A C 1
ATOM 1582 O O . VAL B 2 108 ? 3.65580 19.50977 5.26128 1.000 23.05049 104 VAL A O 1
ATOM 1586 N N . ILE B 2 109 ? 3.35955 20.30156 7.35121 1.000 21.16452 105 ILE A N 1
ATOM 1587 C CA . ILE B 2 109 ? 2.49192 19.18814 7.73670 1.000 23.16767 105 ILE A CA 1
ATOM 1588 C C . ILE B 2 109 ? 1.19086 19.21754 6.94078 1.000 28.40976 105 ILE A C 1
ATOM 1589 O O . ILE B 2 109 ? 0.73740 18.17466 6.43946 1.000 26.06165 105 ILE A O 1
ATOM 1594 N N . GLN B 2 110 ? 0.58086 20.40422 6.78690 1.000 24.26417 106 GLN A N 1
ATOM 1595 C CA . GLN B 2 110 ? -0.62528 20.50580 5.97151 1.000 26.45835 106 GLN A CA 1
ATOM 1596 C C . GLN B 2 110 ? -0.36849 19.99479 4.56168 1.000 26.52756 106 GLN A C 1
ATOM 1597 O O . GLN B 2 110 ? -1.21105 19.29782 3.98585 1.000 27.78918 106 GLN A O 1
ATOM 1599 N N . SER B 2 111 ? 0.78520 20.35435 3.99252 1.000 25.59245 107 SER A N 1
ATOM 1600 C CA . SER B 2 111 ? 1.18055 19.87648 2.67354 1.000 21.95728 107 SER A CA 1
ATOM 1601 C C . SER B 2 111 ? 1.34147 18.36322 2.66715 1.000 22.85922 107 SER A C 1
ATOM 1602 O O . SER B 2 111 ? 0.97374 17.69993 1.68832 1.000 24.69129 107 SER A O 1
ATOM 1605 N N . LEU B 2 112 ? 1.92497 17.81375 3.73490 1.000 22.89784 108 LEU A N 1
ATOM 1606 C CA . LEU B 2 112 ? 2.11607 16.36401 3.81758 1.000 20.88622 108 LEU A CA 1
ATOM 1607 C C . LEU B 2 112 ? 0.77201 15.65206 3.86446 1.000 26.30200 108 LEU A C 1
ATOM 1608 O O . LEU B 2 112 ? 0.57768 14.62280 3.20506 1.000 25.89511 108 LEU A O 1
ATOM 1613 N N . ILE B 2 113 ? -0.16989 16.19328 4.64108 1.000 24.66180 109 ILE A N 1
ATOM 1614 C CA . ILE B 2 113 ? -1.49086 15.58080 4.75196 1.000 27.23655 109 ILE A CA 1
ATOM 1615 C C . ILE B 2 113 ? -2.22426 15.65802 3.42306 1.000 26.05102 109 ILE A C 1
ATOM 1616 O O . ILE B 2 113 ? -2.91858 14.71065 3.03000 1.000 27.33499 109 ILE A O 1
ATOM 1621 N N . ALA B 2 114 ? -2.05029 16.76174 2.68932 1.000 26.34859 110 ALA A N 1
ATOM 1622 C CA . ALA B 2 114 ? -2.66764 16.87379 1.37392 1.000 29.11169 110 ALA A CA 1
ATOM 1623 C C . ALA B 2 114 ? -2.11202 15.83247 0.41412 1.000 28.47934 110 ALA A C 1
ATOM 1624 O O . ALA B 2 114 ? -2.84676 15.31298 -0.42811 1.000 32.47462 110 ALA A O 1
ATOM 1626 N N . LEU B 2 115 ? -0.80790 15.53965 0.51148 1.000 26.50105 111 LEU A N 1
ATOM 1627 C CA . LEU B 2 115 ? -0.20808 14.48028 -0.29668 1.000 28.16321 111 LEU A CA 1
ATOM 1628 C C . LEU B 2 115 ? -0.74284 13.10655 0.08984 1.000 26.80939 111 LEU A C 1
ATOM 1629 O O . LEU B 2 115 ? -1.04261 12.28165 -0.78326 1.000 24.08858 111 LEU A O 1
ATOM 1634 N N . VAL B 2 116 ? -0.83758 12.82825 1.38667 1.000 24.87709 112 VAL A N 1
ATOM 1635 C CA . VAL B 2 116 ? -1.43487 11.56856 1.81912 1.000 23.20011 112 VAL A CA 1
ATOM 1636 C C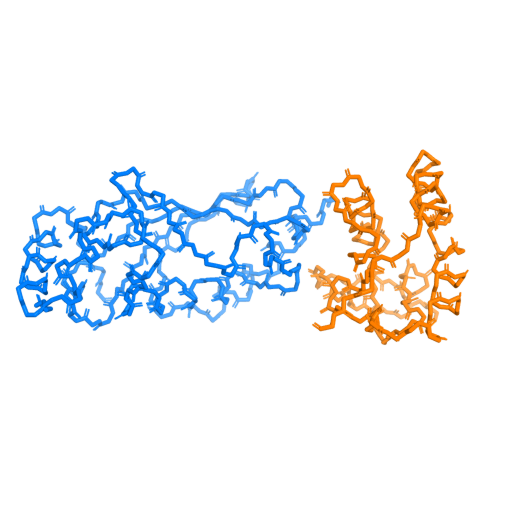 . VAL B 2 116 ? -2.84949 11.43312 1.26680 1.000 28.63379 112 VAL A C 1
ATOM 1637 O O . VAL B 2 116 ? -3.23983 10.35986 0.78696 1.000 30.16255 112 VAL A O 1
ATOM 1641 N N . ASN B 2 117 ? -3.63524 12.52180 1.31165 1.000 26.74068 113 ASN A N 1
ATOM 1642 C CA . ASN B 2 117 ? -5.00695 12.50518 0.79609 1.000 32.31295 113 ASN A CA 1
ATOM 1643 C C . ASN B 2 117 ? -5.06381 12.36082 -0.71985 1.000 30.81005 113 ASN A C 1
ATOM 1644 O O . ASN B 2 117 ? -6.00994 11.76027 -1.24412 1.000 38.42968 113 ASN A O 1
ATOM 1649 N N . ASP B 2 118 ? -4.09397 12.91959 -1.44107 1.000 30.43113 114 ASP A N 1
ATOM 1650 C CA . ASP B 2 118 ? -4.12787 12.95936 -2.90060 1.000 31.15002 114 ASP A CA 1
ATOM 1651 C C . ASP B 2 118 ? -2.72942 12.70296 -3.42935 1.000 30.05889 114 ASP A C 1
ATOM 1652 O O . ASP B 2 118 ? -1.94174 13.63715 -3.62213 1.000 33.42011 114 ASP A O 1
ATOM 1657 N N . PRO B 2 119 ? -2.37282 11.43343 -3.64944 1.000 33.51653 115 PRO A N 1
ATOM 1658 C CA . PRO B 2 119 ? -1.05824 11.11616 -4.23387 1.000 28.93224 115 PRO A CA 1
ATOM 1659 C C . PRO B 2 119 ? -0.75698 11.87555 -5.52185 1.000 32.71404 115 PRO A C 1
ATOM 1660 O O . PRO B 2 119 ? -1.67119 12.30036 -6.24218 1.000 36.58953 115 PRO A O 1
ATOM 1664 N N . GLN B 2 120 ? 0.53358 12.04654 -5.81760 1.000 32.12586 116 GLN A N 1
ATOM 1665 C CA . GLN B 2 120 ? 1.01026 12.73526 -7.01513 1.000 32.32412 116 GLN A CA 1
ATOM 1666 C C . GLN B 2 120 ? 1.76758 11.70921 -7.85314 1.000 36.96530 116 GLN A C 1
ATOM 1667 O O . GLN B 2 120 ? 3.00674 11.64763 -7.81283 1.000 33.00830 116 GLN A O 1
ATOM 1673 N N . PRO B 2 121 ? 1.05388 10.87647 -8.62037 1.000 36.82030 117 PRO A N 1
ATOM 1674 C CA . PRO B 2 121 ? 1.71474 9.74626 -9.29896 1.000 32.36261 117 PRO A CA 1
ATOM 1675 C C . PRO B 2 121 ? 2.61461 10.17654 -10.44088 1.000 40.32914 117 PRO A C 1
ATOM 1676 O O . PRO B 2 121 ? 3.36297 9.34265 -10.96974 1.000 38.80637 117 PRO A O 1
ATOM 1680 N N . GLU B 2 122 ? 2.56069 11.45098 -10.83005 1.000 40.94954 118 GLU A N 1
ATOM 1681 C CA . GLU B 2 122 ? 3.42211 11.95308 -11.89277 1.000 43.73040 118 GLU A CA 1
ATOM 1682 C C . GLU B 2 122 ? 4.88356 12.01738 -11.46210 1.000 45.33034 118 GLU A C 1
ATOM 1683 O O . GLU B 2 122 ? 5.78179 11.94912 -12.31226 1.000 49.61649 118 GLU A O 1
ATOM 1689 N N . HIS B 2 123 ? 5.14538 12.15518 -10.16007 1.000 42.80878 119 HIS A N 1
ATOM 1690 C CA . HIS B 2 123 ? 6.50381 12.22425 -9.62006 1.000 41.00769 119 HIS A CA 1
ATOM 1691 C C . HIS B 2 123 ? 6.58779 11.27265 -8.43449 1.000 38.86387 119 HIS A C 1
ATOM 1692 O O . HIS B 2 123 ? 6.58292 11.69869 -7.27099 1.000 42.43900 119 HIS A O 1
ATOM 1699 N N . PRO B 2 124 ? 6.65555 9.97862 -8.69017 1.000 33.38329 120 PRO A N 1
ATOM 1700 C CA . PRO B 2 124 ? 6.55913 9.01707 -7.58900 1.000 30.33892 120 PRO A CA 1
ATOM 1701 C C . PRO B 2 124 ? 7.89643 8.46071 -7.14418 1.000 32.99746 120 PRO A C 1
ATOM 1702 O O . PRO B 2 124 ? 8.87785 8.46336 -7.89474 1.000 37.14618 120 PRO A O 1
ATOM 1706 N N . LEU B 2 125 ? 7.94150 7.99440 -5.90224 1.000 27.94837 121 LEU A N 1
ATOM 1707 C CA . LEU B 2 125 ? 9.04424 7.17793 -5.42665 1.000 29.19355 121 LEU A CA 1
ATOM 1708 C C . LEU B 2 125 ? 8.80918 5.69197 -5.64796 1.000 28.15986 121 LEU A C 1
ATOM 1709 O O . LEU B 2 125 ? 9.77312 4.92505 -5.65097 1.000 30.18291 121 LEU A O 1
ATOM 1714 N N . ARG B 2 126 ? 7.55701 5.26572 -5.79917 1.000 26.30189 122 ARG A N 1
ATOM 1715 C CA . ARG B 2 126 ? 7.21738 3.87785 -6.10864 1.000 32.59867 122 ARG A CA 1
ATOM 1716 C C . ARG B 2 126 ? 6.36550 3.87825 -7.37432 1.000 31.63005 122 ARG A C 1
ATOM 1717 O O . ARG B 2 126 ? 5.14859 4.08784 -7.32570 1.000 27.48826 122 ARG A O 1
ATOM 1725 N N . ALA B 2 127 ? 7.01685 3.64859 -8.51794 1.000 34.34700 123 ALA A N 1
ATOM 1726 C CA . ALA B 2 127 ? 6.30825 3.74197 -9.78840 1.000 33.69565 123 ALA A CA 1
ATOM 1727 C C . ALA B 2 127 ? 5.23599 2.67606 -9.91608 1.000 30.53788 123 ALA A C 1
ATOM 1728 O O . ALA B 2 127 ? 4.21938 2.90219 -10.58376 1.000 33.58585 123 ALA A O 1
ATOM 1730 N N . ASP B 2 128 ? 5.44344 1.51694 -9.28789 1.000 28.84911 124 ASP A N 1
ATOM 1731 C CA . ASP B 2 128 ? 4.43982 0.45899 -9.30491 1.000 32.40830 124 ASP A CA 1
ATOM 1732 C C . ASP B 2 128 ? 3.13338 0.93716 -8.68387 1.000 28.00734 124 ASP A C 1
ATOM 1733 O O . ASP B 2 128 ? 2.05993 0.79890 -9.27856 1.000 29.57528 124 ASP A O 1
ATOM 1735 N N . LEU B 2 129 ? 3.21071 1.52930 -7.49148 1.000 31.61586 125 LEU A N 1
ATOM 1736 C CA . LEU B 2 129 ? 1.99496 2.01576 -6.84728 1.000 30.48817 125 LEU A CA 1
ATOM 1737 C C . LEU B 2 129 ? 1.39892 3.19971 -7.59187 1.000 31.43517 125 LEU A C 1
ATOM 1738 O O . LEU B 2 129 ? 0.17542 3.37537 -7.59397 1.000 31.15578 125 LEU A O 1
ATOM 1743 N N . ALA B 2 130 ? 2.23682 4.01927 -8.23219 1.000 28.75905 126 ALA A N 1
ATOM 1744 C CA . ALA B 2 130 ? 1.70892 5.15623 -8.98171 1.000 29.40986 126 ALA A CA 1
ATOM 1745 C C . ALA B 2 130 ? 0.87856 4.68937 -10.17239 1.000 32.00381 126 ALA A C 1
ATOM 1746 O O . ALA B 2 130 ? -0.18381 5.25568 -10.45362 1.000 34.03389 126 ALA A O 1
ATOM 1748 N N . GLU B 2 131 ? 1.34669 3.65619 -10.87815 1.000 33.36634 127 GLU A N 1
ATOM 1749 C CA . GLU B 2 131 ? 0.56274 3.07991 -11.96878 1.000 35.46527 127 GLU A CA 1
ATOM 1750 C C . GLU B 2 131 ? -0.77012 2.54880 -11.45761 1.000 36.62965 127 GLU A C 1
ATOM 1751 O O . GLU B 2 131 ? -1.82378 2.81983 -12.04292 1.000 39.21185 127 GLU A O 1
ATOM 1754 N N . GLU B 2 132 ? -0.74226 1.80553 -10.34715 1.000 32.92007 128 GLU A N 1
ATOM 1755 C CA . GLU B 2 132 ? -1.96951 1.23526 -9.79779 1.000 34.46081 128 GLU A CA 1
ATOM 1756 C C . GLU B 2 132 ? -2.95031 2.32201 -9.37572 1.000 36.40050 128 GLU A C 1
ATOM 1757 O O . GLU B 2 132 ? -4.15948 2.21723 -9.62693 1.000 40.39148 128 GLU A O 1
ATOM 1763 N N . TYR B 2 133 ? -2.44799 3.37273 -8.72988 1.000 33.44287 129 TYR A N 1
ATOM 1764 C CA . TYR B 2 133 ? -3.30767 4.47883 -8.32418 1.000 28.68407 129 TYR A CA 1
ATOM 1765 C C . TYR B 2 133 ? -3.95222 5.14055 -9.53328 1.000 40.42162 129 TYR A C 1
ATOM 1766 O O . TYR B 2 133 ? -5.11023 5.56510 -9.47852 1.000 36.31620 129 TYR A O 1
ATOM 1775 N N . SER B 2 134 ? -3.22513 5.24215 -10.64025 1.000 36.60978 130 SER A N 1
ATOM 1776 C CA A SER B 2 134 ? -3.80429 5.94479 -11.77553 0.456 40.48707 130 SER A CA 1
ATOM 1777 C CA B SER B 2 134 ? -3.76945 5.93359 -11.80335 0.544 40.50493 130 SER A CA 1
ATOM 1778 C C . SER B 2 134 ? -4.75451 5.05650 -12.57834 1.000 42.27398 130 SER A C 1
ATOM 1779 O O . SER B 2 134 ? -5.80964 5.53005 -13.01459 1.000 46.96774 130 SER A O 1
ATOM 1784 N N . LYS B 2 135 ? -4.43446 3.76852 -12.76358 1.000 42.76821 131 LYS A N 1
ATOM 1785 C CA . LYS B 2 135 ? -5.27740 2.92270 -13.61367 1.000 41.52662 131 LYS A CA 1
ATOM 1786 C C . LYS B 2 135 ? -6.55238 2.45696 -12.91976 1.000 47.18384 131 LYS A C 1
ATOM 1787 O O . LYS B 2 135 ? -7.60235 2.35254 -13.57000 1.000 49.17812 131 LYS A O 1
ATOM 1793 N N . ASP B 2 136 ? -6.47002 2.13755 -11.62045 1.000 41.90966 132 ASP A N 1
ATOM 1794 C CA . ASP B 2 136 ? -7.60611 1.56547 -10.89369 1.000 41.65514 132 ASP A CA 1
ATOM 1795 C C . ASP B 2 136 ? -7.42975 1.84833 -9.40122 1.000 41.10898 132 ASP A C 1
ATOM 1796 O O . ASP B 2 136 ? -6.88086 1.04179 -8.65709 1.000 39.30853 132 ASP A O 1
ATOM 1801 N N . ARG B 2 137 ? -7.96211 2.98229 -8.99096 1.000 41.80763 133 ARG A N 1
ATOM 1802 C CA . ARG B 2 137 ? -7.84055 3.41117 -7.59965 1.000 42.97193 133 ARG A CA 1
ATOM 1803 C C . ARG B 2 137 ? -8.59408 2.53517 -6.62798 1.000 35.70219 133 ARG A C 1
ATOM 1804 O O . ARG B 2 137 ? -8.14105 2.34320 -5.49265 1.000 40.11757 133 ARG A O 1
ATOM 1812 N N . LYS B 2 138 ? -9.76238 2.05837 -7.03656 1.000 42.25829 134 LYS A N 1
ATOM 1813 C CA . LYS B 2 138 ? -10.52653 1.16671 -6.21223 1.000 42.91796 134 LYS A CA 1
ATOM 1814 C C . LYS B 2 138 ? -9.66992 -0.01667 -5.80546 1.000 38.41031 134 LYS A C 1
ATOM 1815 O O . LYS B 2 138 ? -9.65175 -0.40807 -4.63348 1.000 38.77964 134 LYS A O 1
ATOM 1819 N N . LYS B 2 139 ? -8.93878 -0.59153 -6.76044 1.000 40.07481 135 LYS A N 1
ATOM 1820 C CA . LYS B 2 139 ? -7.97826 -1.62794 -6.41689 1.000 36.29499 135 LYS A CA 1
ATOM 1821 C C . LYS B 2 139 ? -6.85728 -1.05328 -5.55963 1.000 34.91300 135 LYS A C 1
ATOM 1822 O O . LYS B 2 139 ? -6.49863 -1.62846 -4.52498 1.000 33.67567 135 LYS A O 1
ATOM 1825 N N . PHE B 2 140 ? -6.30622 0.09762 -5.96093 1.000 31.15884 136 PHE A N 1
ATOM 1826 C CA . PHE B 2 140 ? -5.30045 0.74708 -5.12736 1.000 32.34653 136 PHE A CA 1
ATOM 1827 C C . PHE B 2 140 ? -5.82890 0.95899 -3.71687 1.000 29.20972 136 PHE A C 1
ATOM 1828 O O . PHE B 2 140 ? -5.15030 0.65203 -2.73329 1.000 25.98324 136 PHE A O 1
ATOM 1836 N N . CYS B 2 141 ? -7.05058 1.48654 -3.60175 1.000 30.84139 137 CYS A N 1
ATOM 1837 C CA . CYS B 2 141 ? -7.58529 1.80254 -2.28298 1.000 30.23002 137 CYS A CA 1
ATOM 1838 C C . CYS B 2 141 ? -7.74338 0.55268 -1.43392 1.000 28.82996 137 CYS A C 1
ATOM 1839 O O . CYS B 2 141 ? -7.42173 0.56730 -0.24196 1.000 26.26609 137 CYS A O 1
ATOM 1842 N N . LYS B 2 142 ? -8.17729 -0.55732 -2.03861 1.000 28.37373 138 LYS A N 1
ATOM 1843 C CA . LYS B 2 142 ? -8.29797 -1.78647 -1.26088 1.000 24.87043 138 LYS A CA 1
ATOM 1844 C C . LYS B 2 142 ? -6.93372 -2.27549 -0.78878 1.000 26.09684 138 LYS A C 1
ATOM 1845 O O . LYS B 2 142 ? -6.77954 -2.67390 0.37122 1.000 25.06204 138 LYS A O 1
ATOM 1851 N N . ASN B 2 143 ? -5.93631 -2.26446 -1.68173 1.000 23.38264 139 ASN A N 1
ATOM 1852 C CA . ASN B 2 143 ? -4.58027 -2.64582 -1.30559 1.000 24.90726 139 ASN A CA 1
ATOM 1853 C C . ASN B 2 143 ? -4.03930 -1.75869 -0.18927 1.000 25.01920 139 ASN A C 1
ATOM 1854 O O . ASN B 2 143 ? -3.40422 -2.25109 0.74528 1.000 24.02435 139 ASN A O 1
ATOM 1859 N N . ALA B 2 144 ? -4.26727 -0.44147 -0.27815 1.000 22.86328 140 ALA A N 1
ATOM 1860 C CA . ALA B 2 144 ? -3.72813 0.47515 0.72477 1.000 22.37701 140 ALA A CA 1
ATOM 1861 C C . ALA B 2 144 ? -4.42906 0.30791 2.06730 1.000 21.97310 140 ALA A C 1
ATOM 1862 O O . ALA B 2 144 ? -3.79086 0.41252 3.12121 1.000 23.00440 140 ALA A O 1
ATOM 1864 N N . GLU B 2 145 ? -5.74197 0.07192 2.05206 1.000 22.82872 141 GLU A N 1
ATOM 1865 C CA . GLU B 2 145 ? -6.45117 -0.19344 3.30369 1.000 23.19990 141 GLU A CA 1
ATOM 1866 C C . GLU B 2 145 ? -5.91394 -1.43877 4.00030 1.000 24.58676 141 GLU A C 1
ATOM 1867 O O . GLU B 2 145 ? -5.68725 -1.43592 5.21386 1.000 23.72662 141 GLU A O 1
ATOM 1870 N N . GLU B 2 146 ? -5.69141 -2.51667 3.24419 1.000 23.94561 142 GLU A N 1
ATOM 1871 C CA . GLU B 2 146 ? -5.17056 -3.74060 3.84113 1.000 22.05459 142 GLU A CA 1
ATOM 1872 C C . GLU B 2 146 ? -3.77290 -3.51251 4.38707 1.000 21.28601 142 GLU A C 1
ATOM 1873 O O . GLU B 2 146 ? -3.43512 -3.98294 5.47232 1.000 23.24713 142 GLU A O 1
ATOM 1876 N N . PHE B 2 147 ? -2.96005 -2.73171 3.66815 1.000 21.46102 143 PHE A N 1
ATOM 1877 C CA . PHE B 2 147 ? -1.60478 -2.46357 4.13117 1.000 20.61136 143 PHE A CA 1
ATOM 1878 C C . PHE B 2 147 ? -1.62813 -1.62317 5.39870 1.000 20.61038 143 PHE A C 1
ATOM 1879 O O . PHE B 2 147 ? -0.81348 -1.82857 6.31554 1.000 24.32867 143 PHE A O 1
ATOM 1887 N N . THR B 2 148 ? -2.56745 -0.67838 5.45928 1.000 21.30120 144 THR A N 1
ATOM 1888 C CA . THR B 2 148 ? -2.75819 0.13021 6.65923 1.000 22.29574 144 THR A CA 1
ATOM 1889 C C . THR B 2 148 ? -3.17858 -0.74332 7.83076 1.000 24.25851 144 THR A C 1
ATOM 1890 O O . THR B 2 148 ? -2.66185 -0.59605 8.94222 1.000 27.10929 144 THR A O 1
ATOM 1894 N N . LYS B 2 149 ? -4.10660 -1.66767 7.59004 1.000 23.46759 145 LYS A N 1
ATOM 1895 C CA . LYS B 2 149 ? -4.54677 -2.57679 8.65078 1.000 26.03313 145 LYS A CA 1
ATOM 1896 C C . LYS B 2 149 ? -3.41995 -3.49554 9.11403 1.000 28.04832 145 LYS A C 1
ATOM 1897 O O . LYS B 2 149 ? -3.27308 -3.74765 10.31609 1.000 29.08248 145 LYS A O 1
ATOM 1902 N N . LYS B 2 150 ? -2.60200 -3.99501 8.18000 1.000 22.55582 146 LYS A N 1
ATOM 1903 C CA . LYS B 2 150 ? -1.60493 -5.00970 8.50337 1.000 25.40222 146 LYS A CA 1
ATOM 1904 C C . LYS B 2 150 ? -0.37940 -4.41447 9.18322 1.000 26.36861 146 LYS A C 1
ATOM 1905 O O . LYS B 2 150 ? 0.17919 -5.02219 10.09660 1.000 27.40202 146 LYS A O 1
ATOM 1911 N N . TYR B 2 151 ? 0.06282 -3.22858 8.76064 1.000 24.02918 147 TYR A N 1
ATOM 1912 C CA . TYR B 2 151 ? 1.34074 -2.70289 9.21213 1.000 25.75185 147 TYR A CA 1
ATOM 1913 C C . TYR B 2 151 ? 1.26509 -1.33010 9.86641 1.000 26.60828 147 TYR A C 1
ATOM 1914 O O . TYR B 2 151 ? 2.25834 -0.90719 10.46860 1.000 28.52112 147 TYR A O 1
ATOM 1923 N N . GLY B 2 152 ? 0.13108 -0.63800 9.79040 1.000 22.50854 148 GLY A N 1
ATOM 1924 C CA . GLY B 2 152 ? 0.00471 0.67395 10.40366 1.000 24.59506 148 GLY A CA 1
ATOM 1925 C C . GLY B 2 152 ? -0.02983 0.62692 11.92844 1.000 27.09172 148 GLY A C 1
ATOM 1926 O O . GLY B 2 152 ? -0.08989 -0.43447 12.55513 1.000 30.79210 148 GLY A O 1
ATOM 1927 N N . GLU B 2 153 ? 0.04314 1.80968 12.54036 1.000 26.72162 149 GLU A N 1
ATOM 1928 C CA . GLU B 2 153 ? -0.05199 1.93568 13.99294 1.000 27.71634 149 GLU A CA 1
ATOM 1929 C C . GLU B 2 153 ? -1.49910 2.14921 14.42656 1.000 31.13396 149 GLU A C 1
ATOM 1930 O O . GLU B 2 153 ? -2.36065 2.55545 13.64532 1.000 27.75389 149 GLU A O 1
ATOM 1936 N N . LYS B 2 154 ? -1.75569 1.90320 15.71288 1.000 37.50762 150 LYS A N 1
ATOM 1937 C CA . LYS B 2 154 ? -3.07749 2.18150 16.25749 1.000 31.89869 150 LYS A CA 1
ATOM 1938 C C . LYS B 2 154 ? -3.32581 3.68203 16.29555 1.000 34.33698 150 LYS A C 1
ATOM 1939 O O . LYS B 2 154 ? -2.41869 4.46777 16.58252 1.000 37.92867 150 LYS A O 1
ATOM 1942 N N . ARG B 2 155 ? -4.56110 4.07926 15.97866 1.000 36.00114 151 ARG A N 1
ATOM 1943 C CA . ARG B 2 155 ? -4.93247 5.48485 16.02296 1.000 36.06511 151 ARG A CA 1
ATOM 1944 C C . ARG B 2 155 ? -5.21736 5.91477 17.45729 1.000 38.88004 151 ARG A C 1
ATOM 1945 O O . ARG B 2 155 ? -5.78228 5.14359 18.23342 1.000 42.84589 151 ARG A O 1
ATOM 1953 N N . PRO B 2 156 ? -4.86659 7.14088 17.82350 1.000 39.69475 152 PRO A N 1
ATOM 1954 C CA . PRO B 2 156 ? -5.33444 7.67172 19.10983 1.000 43.95276 152 PRO A CA 1
ATOM 1955 C C . PRO B 2 156 ? -6.84267 7.87100 19.10260 1.000 46.41084 152 PRO A C 1
ATOM 1956 O O . PRO B 2 156 ? -7.50192 7.65464 18.07793 1.000 40.56994 152 PRO A O 1
ATOM 1960 N N . VAL B 2 157 ? -7.39993 8.28204 20.23786 1.000 46.79916 153 VAL A N 1
ATOM 1961 C CA . VAL B 2 157 ? -8.83366 8.52718 20.33839 1.000 46.49068 153 VAL A CA 1
ATOM 1962 C C . VAL B 2 157 ? -9.17480 9.86580 19.71037 1.000 48.56437 153 VAL A C 1
ATOM 1963 O O . VAL B 2 157 ? -8.54303 10.87074 20.01688 1.000 52.32277 153 VAL A O 1
#

B-factor: mean 30.76, std 9.31, range [16.84, 73.91]

GO terms:
  GO:1903749 positive regulation of protein localization to mitochondrion (P, HMP)
  GO:0097027 ubiquitin-protein transferase activator activity (F, IGI)
  GO:0031398 positive regulation of protein ubiquitination (P, IGI)
  GO:0031625 ubiquitin protein ligase binding (F, IPI)
  GO:0061631 ubiquitin conjugating enzyme activity (F, IDA)
  GO:0004842 ubiquitin-protein transferase activity (F, IDA)
  GO:0005634 nucleus (C, IDA)
  GO:0005737 cytoplasm (C, IDA)
  GO:0003713 transcription coactivator activity (F, IDA)
  GO:0016567 protein ubiquitination (P, IDA)
  GO:0006355 regulation of DNA-templated transcription (P, IDA)
  GO:0071385 cellular response to glucocorticoid stimulus (P, IDA)
  GO:0000209 protein polyubiquitination (P, IDA)
  GO:0004842 ubiquitin-protein transferase activity (F, IMP)
  GO:0006355 regulation of DNA-templated transcription (P, IMP)
  GO:0071383 cellular response to steroid hormone stimulus (P, IMP)
  GO:0008283 cell population proliferation (P, IMP)
  GO:0005515 protein binding (F, IPI)
  GO:0005654 nucleoplasm (C, TAS)
  GO:0005829 cytosol (C, TAS)

Secondary structure (DSSP, 8-state):
--HHHHHHHHHHHHHHHS--SSEEEEEE-TT-TTEEEEEE---STTSTT-BEEEEEE--TTTTSS--EEEESS----TTB-TT-BB--GGGSTTT--TT--HHHHHHHHHHHHHS--TTS-S-HHHHHHHHH-HHHHHHHHHHHHHHHPBPP--/--SEEE-TTT--EEEGGGSEE-TTSS-EE-HHHHHHHHHHHHHHS-GGG-S-TTT--S-TT-GGGHHHHHHHHHHHHHHHS-HHHHHHHHHHHHH------

InterPro domains:
  IPR000608 Ubiquitin-conjugating (UBC), catalytic core domain [PF00179] (6-143)
  IPR000608 Ubiquitin-conjugating (UBC), catalytic core domain [PS50127] (2-149)
  IPR016135 Ubiquitin-conjugating enzyme/RWD-like [G3DSA:3.10.110.10] (1-154)
  IPR016135 Ubiquitin-conjugating enzyme/RWD-like [SSF54495] (2-149)
  IPR023313 Ubiquitin-conjugating enzyme, active site [PS00183] (75-90)
  IPR050113 Ubiquitin-conjugating enzyme E2-like [PTHR24067] (2-139)

CATH classification: 3.30.40.10

Foldseek 3Di:
DQDWDAQLPPGDIGGQVQWDQQPFDRGTHHLVRLAVQLLCCLVPHAVLSVADPRPSDDQQLDVVCPVVRLVVVLVVCVVRYDPVSSVSNVVRVVVHDDRDD/DAPVLVVLVVLVVVCVVVPDDQWAPWDADNVHSQKIKTKGQADDAPQNQFIWIKMWGHDSNPPVAFIFIFIPFAAQAFQADRRRGGDQVQRDRVNDDRVDGVSVVVVSVNVCVVPPDQVDGPHVVLSVCCVPPVVVSRVVRNVSNVPTGHGDDD

Organism: Homo sapiens (NCBI:txid9606)

Nearest PDB structures (foldseek):
  7v8f-assembly1_B  TM=1.010E+00  e=1.458E-21  Homo sapiens
  7v8g-assembly1_C  TM=9.871E-01  e=9.134E-17  Homo sapiens
  6sc8-assembly1_A  TM=9.317E-01  e=1.362E-16  Homo sapiens
  6sc9-assembly1_A  TM=9.140E-01  e=2.139E-14  Homo sapiens
  7v8g-assembly2_D  TM=9.442E-01  e=1.473E-13  Homo sapiens

Sequence (255 aa):
GSEFQECAVCGWALPHNRMQALTSCECTICPDCFRQHFTIALKEKHITDMVCPACGRPDLTDDTQLLSYFSTLDIQLRESLEPDAYALFHKKLTEGVLMRDSMAASRRLMKELEEIRKCGMKNFRNIQVDEANLLTWQGLIVPDNPPYDKGAFRIEINNFPAEYPFKPPKITFKTKIYHPNIDEKGQVCLPVISAENWKPATKTDQVIQSLIALVNDPQPEHPLRADLAEEYSSKDRKKFCKNAEEFTKKYGEKRPV

Radius of gyration: 21.35 Å; Cα contacts (8 Å, |Δi|>4): 430; chains: 2; bounding box: 46×59×40 Å

Solvent-accessible surface area: 13260 Å² total; per-residue (Å²): 80,77,146,140,29,97,1,42,5,0,19,106,49,72,35,77,106,46,20,36,59,20,101,54,21,171,21,22,3,5,40,38,0,4,79,66,5,8,28,14,0,1,114,100,50,131,11,25,51,0,24,6,8,25,57,42,152,18,72,12,70,61,97,107,48,26,144,77,25,4,56,50,8,28,126,31,0,150,110,8,12,112,109,87,0,20,60,44,0,66,119,38,55,122,117,40,30,127,84,87,143,130,52,5,1,26,24,1,0,82,83,3,35,94,56,8,92,133,86,63,44,148,22,1,70,98,49,119,39,92,91,96,75,21,54,44,0,65,6,17,0,0,0,70,66,103,16,3,47,82,1,0,0,80,2,37,0,53,10,34,71,60,2,0,2,47,32,6,71,1,17,5,108,5,110,7,28,0,0,2,0,33,76,161,6,86,19,45,9,58,43,15,38,92,117,73,25,145,16,39,18,76,1,49,66,0,2,57,36,0,17,56,6,1,54,91,14,67,34,107,126,47,76,75,68,79,20,6,69,36,18,81,172,76,130,110,47,2,44,129,56,0,42,69,53,5,132,160,124,23,62,120,80,46,190